Protein AF-A0A2N2DVZ9-F1 (afdb_monomer)

pLDDT: mean 73.79, std 20.79, range [37.19, 96.88]

Structure (mmCIF, N/CA/C/O backbone):
data_AF-A0A2N2DVZ9-F1
#
_entry.id   AF-A0A2N2DVZ9-F1
#
loop_
_atom_site.group_PDB
_atom_site.id
_atom_site.type_symbol
_atom_site.label_atom_id
_atom_site.label_alt_id
_atom_site.label_comp_id
_atom_site.label_asym_id
_atom_site.label_entity_id
_atom_site.label_seq_id
_atom_site.pdbx_PDB_ins_code
_atom_site.Cartn_x
_atom_site.Cartn_y
_atom_site.Cartn_z
_atom_site.occupancy
_atom_site.B_iso_or_equiv
_atom_site.auth_seq_id
_atom_site.auth_comp_id
_atom_site.auth_asym_id
_atom_site.auth_atom_id
_atom_site.pdbx_PDB_model_num
ATOM 1 N N . MET A 1 1 ? -24.769 -13.973 26.777 1.00 47.44 1 MET A N 1
ATOM 2 C CA . MET A 1 1 ? -23.414 -14.036 26.182 1.00 47.44 1 MET A CA 1
ATOM 3 C C . MET A 1 1 ? -23.541 -13.518 24.755 1.00 47.44 1 MET A C 1
ATOM 5 O O . MET A 1 1 ? -24.254 -14.145 23.992 1.00 47.44 1 MET A O 1
ATOM 9 N N . PHE A 1 2 ? -23.042 -12.317 24.442 1.00 51.09 2 PHE A N 1
ATOM 10 C CA . PHE A 1 2 ? -23.436 -11.552 23.244 1.00 51.09 2 PHE A CA 1
ATOM 11 C C . PHE A 1 2 ? -22.643 -11.951 21.977 1.00 51.09 2 PHE A C 1
ATOM 13 O O . PHE A 1 2 ? -21.490 -11.544 21.838 1.00 51.09 2 PHE A O 1
ATOM 20 N N . PRO A 1 3 ? -23.237 -12.673 21.005 1.00 57.47 3 PRO A N 1
ATOM 21 C CA . PRO A 1 3 ? -22.595 -12.987 19.721 1.00 57.47 3 PRO A CA 1
ATOM 22 C C . PRO A 1 3 ? -22.435 -11.768 18.790 1.00 57.47 3 PRO A C 1
ATOM 24 O O . PRO A 1 3 ? -21.722 -11.854 17.791 1.00 57.47 3 PRO A O 1
ATOM 27 N N . MET A 1 4 ? -23.040 -10.619 19.122 1.00 59.00 4 MET A N 1
ATOM 28 C CA . MET A 1 4 ? -22.918 -9.370 18.352 1.00 59.00 4 MET A CA 1
ATOM 29 C C . MET A 1 4 ? -21.498 -8.782 18.335 1.00 59.00 4 MET A C 1
ATOM 31 O O . MET A 1 4 ? -21.164 -8.034 17.416 1.00 59.00 4 MET A O 1
ATOM 35 N N . ASN A 1 5 ? -20.641 -9.150 19.291 1.00 78.44 5 ASN A N 1
ATOM 36 C CA . ASN A 1 5 ? -19.306 -8.563 19.393 1.00 78.44 5 ASN A CA 1
ATOM 37 C C . ASN A 1 5 ? -18.372 -8.987 18.256 1.00 78.44 5 ASN A C 1
ATOM 39 O O . ASN A 1 5 ? -17.572 -8.172 17.815 1.00 78.44 5 ASN A O 1
ATOM 43 N N . ARG A 1 6 ? -18.512 -10.199 17.698 1.00 89.31 6 ARG A N 1
ATOM 44 C CA . ARG A 1 6 ? -17.566 -10.691 16.677 1.00 89.31 6 ARG A CA 1
ATOM 45 C C . ARG A 1 6 ? -17.636 -9.921 15.360 1.00 89.31 6 ARG A C 1
ATOM 47 O O . ARG A 1 6 ? -16.606 -9.671 14.741 1.00 89.31 6 ARG A O 1
ATOM 54 N N . LEU A 1 7 ? -18.837 -9.545 14.914 1.00 90.31 7 LEU A N 1
ATOM 55 C CA . LEU A 1 7 ? -18.997 -8.760 13.683 1.00 90.31 7 LEU A CA 1
ATOM 56 C C . LEU A 1 7 ? -18.501 -7.324 13.873 1.00 90.31 7 LEU A C 1
ATOM 58 O O . LEU A 1 7 ? -17.834 -6.788 12.989 1.00 90.31 7 LEU A O 1
ATOM 62 N N . MET A 1 8 ? -18.790 -6.729 15.033 1.00 92.50 8 MET A N 1
ATOM 63 C CA . MET A 1 8 ? -18.314 -5.395 15.394 1.00 92.50 8 MET A CA 1
ATOM 64 C C . MET A 1 8 ? -16.787 -5.356 15.482 1.00 92.50 8 MET A C 1
ATOM 66 O O . MET A 1 8 ? -16.161 -4.515 14.849 1.00 92.50 8 MET A O 1
ATOM 70 N N . GLU A 1 9 ? -16.190 -6.309 16.193 1.00 92.12 9 GLU A N 1
ATOM 71 C CA . GLU A 1 9 ? -14.743 -6.462 16.329 1.00 92.12 9 GLU A CA 1
ATOM 72 C C . GLU A 1 9 ? -14.075 -6.660 14.967 1.00 92.12 9 GLU A C 1
ATOM 74 O O . GLU A 1 9 ? -13.132 -5.947 14.632 1.00 92.12 9 GLU A O 1
ATOM 79 N N . LYS A 1 10 ? -14.613 -7.552 14.124 1.00 94.25 10 LYS A N 1
ATOM 80 C CA . LYS A 1 10 ? -14.101 -7.750 12.763 1.00 94.25 10 LYS A CA 1
ATOM 81 C C . LYS A 1 10 ? -14.154 -6.458 11.945 1.00 94.25 10 LYS A C 1
ATOM 83 O O . LYS A 1 10 ? -13.207 -6.171 11.216 1.00 94.25 10 LYS A O 1
ATOM 88 N N . LYS A 1 11 ? -15.230 -5.672 12.069 1.00 94.94 11 LYS A N 1
ATOM 89 C CA . LYS A 1 11 ? -15.365 -4.378 11.385 1.00 94.94 11 LYS A CA 1
ATOM 90 C C . LYS A 1 11 ? -14.349 -3.356 11.903 1.00 94.94 11 LYS A C 1
ATOM 92 O O . LYS A 1 11 ? -13.687 -2.722 11.087 1.00 94.94 11 LYS A O 1
ATOM 97 N N . ILE A 1 12 ? -14.172 -3.252 13.224 1.00 94.94 12 ILE A N 1
ATOM 98 C CA . ILE A 1 12 ? -13.161 -2.386 13.850 1.00 94.94 12 ILE A CA 1
ATOM 99 C C . ILE A 1 12 ? -11.769 -2.763 13.338 1.00 94.94 12 ILE A C 1
ATOM 101 O O . ILE A 1 12 ? -11.076 -1.923 12.774 1.00 94.94 12 ILE A O 1
ATOM 105 N N . LEU A 1 13 ? -11.379 -4.034 13.454 1.00 95.12 13 LEU A N 1
ATOM 106 C CA . LEU A 1 13 ? -10.052 -4.504 13.050 1.00 95.12 13 LEU A CA 1
ATOM 107 C C . LEU A 1 13 ? -9.800 -4.331 11.548 1.00 95.12 13 LEU A C 1
ATOM 109 O O . LEU A 1 13 ? -8.693 -3.972 11.154 1.00 95.12 13 LEU A O 1
ATOM 113 N N . SER A 1 14 ? -10.812 -4.562 10.706 1.00 96.19 14 SER A N 1
ATOM 114 C CA . SER A 1 14 ? -10.706 -4.345 9.260 1.00 96.19 14 SER A CA 1
ATOM 115 C C . SER A 1 14 ? -10.465 -2.874 8.922 1.00 96.19 14 SER A C 1
ATOM 117 O O . SER A 1 14 ? -9.626 -2.579 8.074 1.00 96.19 14 SER A O 1
ATOM 119 N N . ASN A 1 15 ? -11.168 -1.951 9.581 1.00 96.88 15 ASN A N 1
ATOM 120 C CA . ASN A 1 15 ? -10.989 -0.518 9.356 1.00 96.88 15 ASN A CA 1
ATOM 121 C C . ASN A 1 15 ? -9.657 -0.015 9.925 1.00 96.88 15 ASN A C 1
ATOM 123 O O . ASN A 1 15 ? -8.977 0.743 9.244 1.00 96.88 15 ASN A O 1
ATOM 127 N N . ILE A 1 16 ? -9.225 -0.492 11.098 1.00 96.00 16 ILE A N 1
ATOM 128 C CA . ILE A 1 16 ? -7.896 -0.171 11.645 1.00 96.00 16 ILE A CA 1
ATOM 129 C C . ILE A 1 16 ? -6.786 -0.640 10.696 1.00 96.00 16 ILE A C 1
ATOM 131 O O . ILE A 1 16 ? -5.859 0.115 10.427 1.00 96.00 16 ILE A O 1
ATOM 135 N N . ASN A 1 17 ? -6.891 -1.846 10.126 1.00 94.38 17 ASN A N 1
ATOM 136 C CA . ASN A 1 17 ? -5.926 -2.309 9.124 1.00 94.38 17 ASN A CA 1
ATOM 137 C C . ASN A 1 17 ? -5.887 -1.390 7.891 1.00 94.38 17 ASN A C 1
ATOM 139 O O . ASN A 1 17 ? -4.812 -1.146 7.350 1.00 94.38 17 ASN A O 1
ATOM 143 N N . ARG A 1 18 ? -7.042 -0.872 7.448 1.00 95.81 18 ARG A N 1
ATOM 144 C CA . ARG A 1 18 ? -7.088 0.110 6.355 1.00 95.81 18 ARG A CA 1
ATOM 145 C C . ARG A 1 18 ? -6.402 1.415 6.749 1.00 95.81 18 ARG A C 1
ATOM 147 O O . ARG A 1 18 ? -5.551 1.857 5.996 1.00 95.81 18 ARG A O 1
ATOM 154 N N . VAL A 1 19 ? -6.680 1.953 7.940 1.00 95.25 19 VAL A N 1
ATOM 155 C CA . VAL A 1 19 ? -6.008 3.156 8.470 1.00 95.25 19 VAL A CA 1
ATOM 156 C C . VAL A 1 19 ? -4.489 2.976 8.492 1.00 95.25 19 VAL A C 1
ATOM 158 O O . VAL A 1 19 ? -3.763 3.865 8.063 1.00 95.25 19 VAL A O 1
ATOM 161 N N . VAL A 1 20 ? -4.001 1.817 8.939 1.00 93.00 20 VAL A N 1
ATOM 162 C CA . VAL A 1 20 ? -2.564 1.500 8.943 1.00 93.00 20 VAL A CA 1
ATOM 163 C C . VAL A 1 20 ? -1.980 1.513 7.531 1.00 93.00 20 VAL A C 1
ATOM 165 O O . VAL A 1 20 ? -0.932 2.113 7.320 1.00 93.00 20 VAL A O 1
ATOM 168 N N . ASN A 1 21 ? -2.652 0.901 6.555 1.00 92.12 21 ASN A N 1
ATOM 169 C CA . ASN A 1 21 ? -2.181 0.916 5.169 1.00 92.12 21 ASN A CA 1
ATOM 170 C C . ASN A 1 21 ? -2.173 2.337 4.586 1.00 92.12 21 ASN A C 1
ATOM 172 O O . ASN A 1 21 ? -1.186 2.723 3.972 1.00 92.12 21 ASN A O 1
ATOM 176 N N . THR A 1 22 ? -3.216 3.128 4.846 1.00 93.69 22 THR A N 1
ATOM 177 C CA . THR A 1 22 ? -3.298 4.535 4.431 1.00 93.69 22 THR A CA 1
ATOM 178 C C . THR A 1 22 ? -2.167 5.364 5.047 1.00 93.69 22 THR A C 1
ATOM 180 O O . THR A 1 22 ? -1.534 6.150 4.352 1.00 93.69 22 THR A O 1
ATOM 183 N N . LEU A 1 23 ? -1.843 5.158 6.328 1.00 91.31 23 LEU A N 1
ATOM 184 C CA . LEU A 1 23 ? -0.701 5.806 6.991 1.00 91.31 23 LEU A CA 1
ATOM 185 C C . LEU A 1 23 ? 0.640 5.426 6.349 1.00 91.31 23 LEU A C 1
ATOM 187 O O . LEU A 1 23 ? 1.506 6.280 6.166 1.00 91.31 23 LEU A O 1
ATOM 191 N N . ILE A 1 24 ? 0.813 4.153 5.989 1.00 88.25 24 ILE A N 1
ATOM 192 C CA . ILE A 1 24 ? 2.008 3.692 5.277 1.00 88.25 24 ILE A CA 1
ATOM 193 C C . ILE A 1 24 ? 2.091 4.375 3.906 1.00 88.25 24 ILE A C 1
ATOM 195 O O . ILE A 1 24 ? 3.154 4.866 3.542 1.00 88.25 24 ILE A O 1
ATOM 199 N N . GLU A 1 25 ? 0.989 4.476 3.163 1.00 89.88 25 GLU A N 1
ATOM 200 C CA . GLU A 1 25 ? 0.948 5.168 1.867 1.00 89.88 25 GLU A CA 1
ATOM 201 C C . GLU A 1 25 ? 1.297 6.656 1.991 1.00 89.88 25 GLU A C 1
ATOM 203 O O . GLU A 1 25 ? 2.119 7.154 1.224 1.00 89.88 25 GLU A O 1
ATOM 208 N N . VAL A 1 26 ? 0.767 7.344 3.007 1.00 91.31 26 VAL A N 1
ATOM 209 C CA . VAL A 1 26 ? 1.091 8.751 3.307 1.00 91.31 26 VAL A CA 1
ATOM 210 C C . VAL A 1 26 ? 2.594 8.953 3.496 1.00 91.31 26 VAL A C 1
ATOM 212 O O . VAL A 1 26 ? 3.131 9.976 3.068 1.00 91.31 26 VAL A O 1
ATOM 215 N N . SER A 1 27 ? 3.291 7.983 4.096 1.00 87.31 27 SER A N 1
ATOM 216 C CA . SER A 1 27 ? 4.737 8.078 4.325 1.00 87.31 27 SER A CA 1
ATOM 217 C C . SER A 1 27 ? 5.570 8.070 3.033 1.00 87.31 27 SER A C 1
ATOM 219 O O . SER A 1 27 ? 6.687 8.582 3.032 1.00 87.31 27 SER A O 1
ATOM 221 N N . TYR A 1 28 ? 5.027 7.548 1.926 1.00 85.88 28 TYR A N 1
ATOM 222 C CA . TYR A 1 28 ? 5.713 7.458 0.630 1.00 85.88 28 TYR A CA 1
ATOM 223 C C . TYR A 1 28 ? 5.319 8.552 -0.370 1.00 85.88 28 TYR A C 1
ATOM 225 O O . TYR A 1 28 ? 5.896 8.616 -1.455 1.00 85.88 28 TYR A O 1
ATOM 233 N N . ILE A 1 29 ? 4.326 9.381 -0.045 1.00 87.31 29 ILE A N 1
ATOM 234 C CA . ILE A 1 29 ? 3.740 10.356 -0.971 1.00 87.31 29 ILE A CA 1
ATOM 235 C C . ILE A 1 29 ? 4.199 11.775 -0.618 1.00 87.31 29 ILE A C 1
ATOM 237 O O . ILE A 1 29 ? 4.309 12.140 0.552 1.00 87.31 29 ILE A O 1
ATOM 241 N N . ASP A 1 30 ? 4.435 12.596 -1.642 1.00 84.00 30 ASP A N 1
ATOM 242 C CA . ASP A 1 30 ? 4.793 14.007 -1.487 1.00 84.00 30 ASP A CA 1
ATOM 243 C C . ASP A 1 30 ? 3.651 14.830 -0.864 1.00 84.00 30 ASP A C 1
ATOM 245 O O . ASP A 1 30 ? 2.469 14.498 -0.982 1.00 84.00 30 ASP A O 1
ATOM 249 N N . ALA A 1 31 ? 3.990 15.954 -0.226 1.00 82.62 31 ALA A N 1
ATOM 250 C CA . ALA A 1 31 ? 3.058 16.773 0.560 1.00 82.62 31 ALA A CA 1
ATOM 251 C C . ALA A 1 31 ? 1.754 17.163 -0.170 1.00 82.62 31 ALA A C 1
ATOM 253 O O . ALA A 1 31 ? 0.708 17.278 0.463 1.00 82.62 31 ALA A O 1
ATOM 254 N N . THR A 1 32 ? 1.791 17.323 -1.494 1.00 81.56 32 THR A N 1
ATOM 255 C CA . THR A 1 32 ? 0.637 17.708 -2.322 1.00 81.56 32 THR A CA 1
ATOM 256 C C . THR A 1 32 ? -0.430 16.616 -2.441 1.00 81.56 32 THR A C 1
ATOM 258 O O . THR A 1 32 ? -1.592 16.935 -2.681 1.00 81.56 32 THR A O 1
ATOM 261 N N . GLY A 1 33 ? -0.066 15.342 -2.254 1.00 85.31 33 GLY A N 1
ATOM 262 C CA . GLY A 1 33 ? -0.985 14.202 -2.347 1.00 85.31 33 GLY A CA 1
ATOM 263 C C . GLY A 1 33 ? -1.506 13.689 -1.003 1.00 85.31 33 GLY A C 1
ATOM 264 O O . GLY A 1 33 ? -2.500 12.967 -0.979 1.00 85.31 33 GLY A O 1
ATOM 265 N N . LYS A 1 34 ? -0.872 14.062 0.117 1.00 91.69 34 LYS A N 1
ATOM 266 C CA . LYS A 1 34 ? -1.169 13.498 1.449 1.00 91.69 34 LYS A CA 1
ATOM 267 C C . LYS A 1 34 ? -2.588 13.784 1.942 1.00 91.69 34 LYS A C 1
ATOM 269 O O . LYS A 1 34 ? -3.173 12.963 2.643 1.00 91.69 34 LYS A O 1
ATOM 274 N N . GLU A 1 35 ? -3.160 14.918 1.548 1.00 92.38 35 GLU A N 1
ATOM 275 C CA . GLU A 1 35 ? -4.452 15.383 2.061 1.00 92.38 35 GLU A CA 1
ATOM 276 C C . GLU A 1 35 ? -5.612 14.428 1.734 1.00 92.38 35 GLU A C 1
ATOM 278 O O . GLU A 1 35 ? -6.482 14.199 2.574 1.00 92.38 35 GLU A O 1
ATOM 283 N N . ALA A 1 36 ? -5.606 13.806 0.550 1.00 91.81 36 ALA A N 1
ATOM 284 C CA . ALA A 1 36 ? -6.622 12.819 0.180 1.00 91.81 36 ALA A CA 1
ATOM 285 C C . ALA A 1 36 ? -6.589 11.592 1.110 1.00 91.81 36 ALA A C 1
ATOM 287 O O . ALA A 1 36 ? -7.633 11.140 1.582 1.00 91.81 36 ALA A O 1
ATOM 288 N N . TYR A 1 37 ? -5.389 11.110 1.438 1.00 94.62 37 TYR A N 1
ATOM 289 C CA . TYR A 1 37 ? -5.191 9.970 2.331 1.00 94.62 37 TYR A CA 1
ATOM 290 C C . TYR A 1 37 ? -5.517 10.315 3.787 1.00 94.62 37 TYR A C 1
ATOM 292 O O . TYR A 1 37 ? -6.119 9.501 4.486 1.00 94.62 37 TYR A O 1
ATOM 300 N N . TYR A 1 38 ? -5.207 11.534 4.247 1.00 94.75 38 TYR A N 1
ATOM 301 C CA . TYR A 1 38 ? -5.653 11.993 5.565 1.00 94.75 38 TYR A CA 1
ATOM 302 C C . TYR A 1 38 ? -7.171 11.992 5.678 1.00 94.75 38 TYR A C 1
ATOM 304 O O . TYR A 1 38 ? -7.706 11.506 6.672 1.00 94.75 38 TYR A O 1
ATOM 312 N N . ASN A 1 39 ? -7.870 12.479 4.655 1.00 93.94 39 ASN A N 1
ATOM 313 C CA . ASN A 1 39 ? -9.327 12.494 4.652 1.00 93.94 39 ASN A CA 1
ATOM 314 C C . ASN A 1 39 ? -9.919 11.077 4.627 1.00 93.94 39 ASN A C 1
ATOM 316 O O . ASN A 1 39 ? -10.880 10.816 5.353 1.00 93.94 39 ASN A O 1
ATOM 320 N N . GLU A 1 40 ? -9.319 10.138 3.885 1.00 95.81 40 GLU A N 1
ATOM 321 C CA . GLU A 1 40 ? -9.721 8.726 3.947 1.00 95.81 40 GLU A CA 1
ATOM 322 C C . GLU A 1 40 ? -9.502 8.135 5.349 1.00 95.81 40 GLU A C 1
ATOM 324 O O . GLU A 1 40 ? -10.418 7.529 5.911 1.00 95.81 40 GLU A O 1
ATOM 329 N N . ALA A 1 41 ? -8.327 8.340 5.952 1.00 96.12 41 ALA A N 1
ATOM 330 C CA . ALA A 1 41 ? -8.021 7.834 7.289 1.00 96.12 41 ALA A CA 1
ATOM 331 C C . ALA A 1 41 ? -8.971 8.411 8.354 1.00 96.12 41 ALA A C 1
ATOM 333 O O . ALA A 1 41 ? -9.494 7.667 9.185 1.00 96.12 41 ALA A O 1
ATOM 334 N N . VAL A 1 42 ? -9.254 9.716 8.294 1.00 96.25 42 VAL A N 1
ATOM 335 C CA . VAL A 1 42 ? -10.225 10.391 9.170 1.00 96.25 42 VAL A CA 1
ATOM 336 C C . VAL A 1 42 ? -11.613 9.776 9.006 1.00 96.25 42 VAL A C 1
ATOM 338 O O . VAL A 1 42 ? -12.265 9.472 10.007 1.00 96.25 42 VAL A O 1
ATOM 341 N N . GLN A 1 43 ? -12.062 9.532 7.771 1.00 96.56 43 GLN A N 1
ATOM 342 C CA . GLN A 1 43 ? -13.367 8.921 7.523 1.00 96.56 43 GLN A CA 1
ATOM 343 C C . GLN A 1 43 ? -13.444 7.491 8.077 1.00 96.56 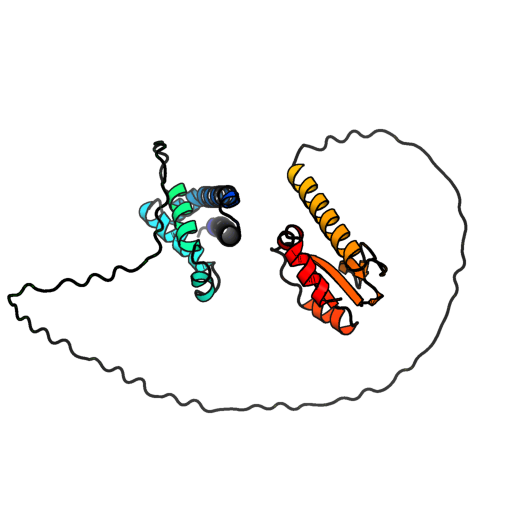43 GLN A C 1
ATOM 345 O O . GLN A 1 43 ? -14.419 7.142 8.741 1.00 96.56 43 GLN A O 1
ATOM 350 N N . LEU A 1 44 ? -12.398 6.681 7.890 1.00 96.81 44 LEU A N 1
ATOM 351 C CA . LEU A 1 44 ? -12.333 5.323 8.437 1.00 96.81 44 LEU A CA 1
ATOM 352 C C . LEU A 1 44 ? -12.408 5.305 9.969 1.00 96.81 44 LEU A C 1
ATOM 354 O O . LEU A 1 44 ? -13.060 4.422 10.536 1.00 96.81 44 LEU A O 1
ATOM 358 N N . ILE A 1 45 ? -11.767 6.269 10.640 1.00 96.06 45 ILE A N 1
ATOM 359 C CA . ILE A 1 45 ? -11.839 6.399 12.099 1.00 96.06 45 ILE A CA 1
ATOM 360 C C . ILE A 1 45 ? -13.232 6.878 12.532 1.00 96.06 45 ILE A C 1
ATOM 362 O O . ILE A 1 45 ? -13.796 6.322 13.475 1.00 96.06 45 ILE A O 1
ATOM 366 N N . ARG A 1 46 ? -13.842 7.837 11.823 1.00 95.69 46 ARG A N 1
ATOM 367 C CA . ARG A 1 46 ? -15.232 8.270 12.074 1.00 95.69 46 ARG A CA 1
ATOM 368 C C . ARG A 1 46 ? -16.227 7.115 11.939 1.00 95.69 46 ARG A C 1
ATOM 370 O O . ARG A 1 46 ? -17.135 6.995 12.758 1.00 95.69 46 ARG A O 1
ATOM 377 N N . ASP A 1 47 ? -16.012 6.209 10.988 1.00 95.50 47 ASP A N 1
ATOM 378 C CA . ASP A 1 47 ? -16.865 5.033 10.791 1.00 95.50 47 ASP A CA 1
ATOM 379 C C . ASP A 1 47 ? -16.778 4.020 11.949 1.00 95.50 47 ASP A C 1
ATOM 381 O O . ASP A 1 47 ? -17.761 3.332 12.250 1.00 95.50 47 ASP A O 1
ATOM 385 N N . ILE A 1 48 ? -15.613 3.893 12.602 1.00 95.69 48 ILE A N 1
ATOM 386 C CA . ILE A 1 48 ? -15.436 3.013 13.774 1.00 95.69 48 ILE A CA 1
ATOM 387 C C . ILE A 1 48 ? -15.704 3.713 15.103 1.00 95.69 48 ILE A C 1
ATOM 389 O O . ILE A 1 48 ? -15.970 3.023 16.085 1.00 95.69 48 ILE A O 1
ATOM 393 N N . HIS A 1 49 ? -15.686 5.044 15.146 1.00 94.88 49 HIS A N 1
ATOM 394 C CA . HIS A 1 49 ? -15.938 5.850 16.338 1.00 94.88 49 HIS A CA 1
ATOM 395 C C . HIS A 1 49 ? -17.166 5.385 17.145 1.00 94.88 49 HIS A C 1
ATOM 397 O O . HIS A 1 49 ? -17.004 5.069 18.324 1.00 94.88 49 HIS A O 1
ATOM 403 N N . PRO A 1 50 ? -18.381 5.237 16.569 1.00 95.06 50 PRO A N 1
ATOM 404 C CA . PRO A 1 50 ? -19.543 4.785 17.340 1.00 95.06 50 PRO A CA 1
ATOM 405 C C . PRO A 1 50 ? -19.401 3.347 17.866 1.00 95.06 50 PRO A C 1
ATOM 407 O O . PRO A 1 50 ? -19.983 3.003 18.894 1.00 95.06 50 PRO A O 1
ATOM 410 N N . LEU A 1 51 ? -18.621 2.500 17.188 1.00 94.88 51 LEU A N 1
ATOM 411 C CA . LEU A 1 51 ? -18.364 1.122 17.616 1.00 94.88 51 LEU A CA 1
ATOM 412 C C . LEU A 1 51 ? -17.393 1.091 18.800 1.00 94.88 51 LEU A C 1
ATOM 414 O O . LEU A 1 51 ? -17.614 0.352 19.756 1.00 94.88 51 LEU A O 1
ATOM 418 N N . LEU A 1 52 ? -16.349 1.922 18.750 1.00 94.19 52 LEU A N 1
ATOM 419 C CA . LEU A 1 52 ? -15.389 2.086 19.839 1.00 94.19 52 LEU A CA 1
ATOM 420 C C . LEU A 1 52 ? -16.044 2.734 21.062 1.00 94.19 52 LEU A C 1
ATOM 422 O O . LEU A 1 52 ? -15.863 2.235 22.166 1.00 94.19 52 LEU A O 1
ATOM 426 N N . MET A 1 53 ? -16.883 3.756 20.870 1.00 94.62 53 MET A N 1
ATOM 427 C CA . MET A 1 53 ? -17.648 4.388 21.953 1.00 94.62 53 MET A CA 1
ATOM 428 C C . MET A 1 53 ? -18.567 3.400 22.670 1.00 94.62 53 MET A C 1
ATOM 430 O O . MET A 1 53 ? -18.685 3.437 23.893 1.00 94.62 53 MET A O 1
ATOM 434 N N . ARG A 1 54 ? -19.179 2.474 21.923 1.00 93.19 54 ARG A N 1
ATOM 435 C CA . ARG A 1 54 ? -19.968 1.383 22.502 1.00 93.19 54 ARG A CA 1
ATOM 436 C C . ARG A 1 54 ? -19.105 0.365 23.253 1.00 93.19 54 ARG A C 1
ATOM 438 O O . ARG A 1 54 ? -19.596 -0.237 24.196 1.00 93.19 54 ARG A O 1
ATOM 445 N N . LEU A 1 55 ? -17.856 0.155 22.834 1.00 90.88 55 LEU A N 1
ATOM 446 C CA . LEU A 1 55 ? -16.919 -0.760 23.494 1.00 90.88 55 LEU A CA 1
ATOM 447 C C . LEU A 1 55 ? -16.424 -0.206 24.840 1.00 90.88 55 LEU A C 1
ATOM 449 O O . LEU A 1 55 ? -16.213 -0.974 25.772 1.00 90.88 55 LEU A O 1
ATOM 453 N N . ILE A 1 56 ? -16.235 1.112 24.931 1.00 93.94 56 ILE A N 1
ATOM 454 C CA . ILE A 1 56 ? -15.730 1.803 26.130 1.00 93.94 56 ILE A CA 1
ATOM 455 C C . ILE A 1 56 ? -16.847 2.384 27.010 1.00 93.94 56 ILE A C 1
ATOM 457 O O . ILE A 1 56 ? -16.572 3.221 27.868 1.00 93.94 56 ILE A O 1
ATOM 461 N N . ASP A 1 57 ? -18.099 1.966 26.791 1.00 92.88 57 ASP A N 1
ATOM 462 C CA . ASP A 1 57 ? -19.293 2.422 27.518 1.00 92.88 57 ASP A CA 1
ATOM 463 C C . ASP A 1 57 ? -19.406 3.958 27.616 1.00 92.88 57 ASP A C 1
ATOM 465 O O . ASP A 1 57 ? -19.776 4.516 28.648 1.00 92.88 57 ASP A O 1
ATOM 469 N N . GLY A 1 58 ? -19.063 4.662 26.533 1.00 91.31 58 GLY A N 1
ATOM 470 C CA . GLY A 1 58 ? -19.185 6.119 26.441 1.00 91.31 58 GLY A CA 1
ATOM 471 C C . GLY A 1 58 ? -18.041 6.932 27.060 1.00 91.31 58 GLY A C 1
ATOM 472 O O . GLY A 1 58 ? -18.126 8.157 27.078 1.00 91.31 58 GLY A O 1
ATOM 473 N N . LYS A 1 59 ? -16.965 6.297 27.540 1.00 94.44 59 LYS A N 1
ATOM 474 C CA . LYS A 1 59 ? -15.783 6.983 28.093 1.00 94.44 59 LYS A CA 1
ATOM 475 C C . LYS A 1 59 ? -14.927 7.633 26.997 1.00 94.44 59 LYS A C 1
ATOM 477 O O . LYS A 1 59 ? -13.893 7.090 26.617 1.00 94.44 59 LYS A O 1
ATOM 482 N N . GLU A 1 60 ? -15.354 8.794 26.502 1.00 92.94 60 GLU A N 1
ATOM 483 C CA . GLU A 1 60 ? -14.705 9.534 25.402 1.00 92.94 60 GLU A CA 1
ATOM 484 C C . GLU A 1 60 ? -13.209 9.808 25.658 1.00 92.94 60 GLU A C 1
ATOM 486 O O . GLU A 1 60 ? -12.399 9.703 24.742 1.00 92.94 60 GLU A O 1
ATOM 491 N N . GLU A 1 61 ? -12.817 10.034 26.914 1.00 93.88 61 GLU A N 1
ATOM 492 C CA . GLU A 1 61 ? -11.422 10.264 27.334 1.00 93.88 61 GLU A CA 1
ATOM 493 C C . GLU A 1 61 ? -10.470 9.107 26.977 1.00 93.88 61 GLU A C 1
ATOM 495 O O . GLU A 1 61 ? -9.279 9.315 26.755 1.00 93.88 61 GLU A O 1
ATOM 500 N N . LEU A 1 62 ? -10.981 7.874 26.903 1.00 95.69 62 LEU A N 1
ATOM 501 C CA . LEU A 1 62 ? -10.182 6.684 26.588 1.00 95.69 62 LEU A CA 1
ATOM 502 C C . LEU A 1 62 ? -10.118 6.391 25.089 1.00 95.69 62 LEU A C 1
ATOM 504 O O . LEU A 1 62 ? -9.359 5.516 24.664 1.00 95.69 62 LEU A O 1
ATOM 508 N N . LEU A 1 63 ? -10.922 7.084 24.284 1.00 94.44 63 LEU A N 1
ATOM 509 C CA . LEU A 1 63 ? -11.059 6.792 22.866 1.00 94.44 63 LEU A CA 1
ATOM 510 C C . LEU A 1 63 ? -9.744 7.018 22.118 1.00 94.44 63 LEU A C 1
ATOM 512 O O . LEU A 1 63 ? -9.343 6.175 21.316 1.00 94.44 63 LEU A O 1
ATOM 516 N N . GLU A 1 64 ? -9.060 8.125 22.409 1.00 95.44 64 GLU A N 1
ATOM 517 C CA . GLU A 1 64 ? -7.774 8.440 21.793 1.00 95.44 64 GLU A CA 1
ATOM 518 C C . GLU A 1 64 ? -6.746 7.338 22.070 1.00 95.44 64 GLU A C 1
ATOM 520 O O . GLU A 1 64 ? -6.149 6.779 21.144 1.00 95.44 64 GLU A O 1
ATOM 525 N N . ALA A 1 65 ? -6.574 6.996 23.349 1.00 95.19 65 ALA A N 1
ATOM 526 C CA . ALA A 1 65 ? -5.630 5.977 23.786 1.00 95.19 65 ALA A CA 1
ATOM 527 C C . ALA A 1 65 ? -5.934 4.620 23.136 1.00 95.19 65 ALA A C 1
ATOM 529 O O . ALA A 1 65 ? -5.022 3.932 22.673 1.00 95.19 65 ALA A O 1
ATOM 530 N N . LEU A 1 66 ? -7.218 4.266 23.023 1.00 95.31 66 LEU A N 1
ATOM 531 C CA . LEU A 1 66 ? -7.652 3.028 22.387 1.00 95.31 66 LEU A CA 1
ATOM 532 C C . LEU A 1 66 ? -7.322 2.996 20.889 1.00 95.31 66 LEU A C 1
ATOM 534 O O . LEU A 1 66 ? -6.813 1.986 20.403 1.00 95.31 66 LEU A O 1
ATOM 538 N N . ILE A 1 67 ? -7.572 4.082 20.151 1.00 94.81 67 ILE A N 1
ATOM 539 C CA . ILE A 1 67 ? -7.239 4.169 18.719 1.00 94.81 67 ILE A CA 1
ATOM 540 C C . ILE A 1 67 ? -5.729 4.014 18.520 1.00 94.81 67 ILE A C 1
ATOM 542 O O . ILE A 1 67 ? -5.300 3.194 17.703 1.00 94.81 67 ILE A O 1
ATOM 546 N N . ARG A 1 68 ? -4.924 4.746 19.303 1.00 94.12 68 ARG A N 1
ATOM 547 C CA . ARG A 1 68 ? -3.456 4.650 19.266 1.00 94.12 68 ARG A CA 1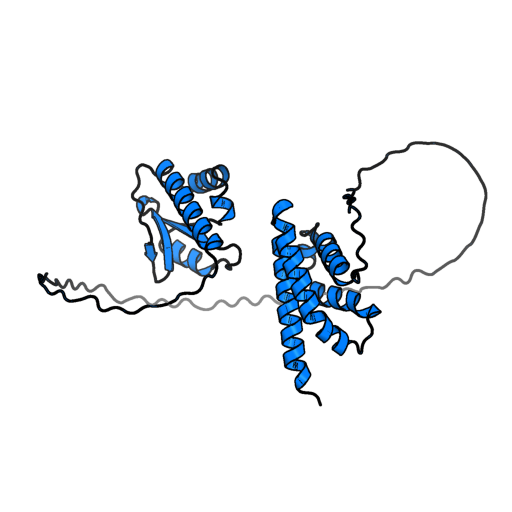
ATOM 548 C C . ARG A 1 68 ? -2.993 3.223 19.523 1.00 94.12 68 ARG A C 1
ATOM 550 O O . ARG A 1 68 ? -2.189 2.691 18.763 1.00 94.12 68 ARG A O 1
ATOM 557 N N . GLN A 1 69 ? -3.539 2.581 20.551 1.00 94.31 69 GLN A N 1
ATOM 558 C CA . GLN A 1 69 ? -3.193 1.210 20.899 1.00 94.31 69 GLN A CA 1
ATOM 559 C C . GLN A 1 69 ? -3.534 0.227 19.771 1.00 94.31 69 GLN A C 1
ATOM 561 O O . GLN A 1 69 ? -2.702 -0.610 19.423 1.00 94.31 69 GLN A O 1
ATOM 566 N N . LEU A 1 70 ? -4.723 0.334 19.169 1.00 94.12 70 LEU A N 1
ATOM 567 C CA . LEU A 1 70 ? -5.144 -0.546 18.075 1.00 94.12 70 LEU A CA 1
ATOM 568 C C . LEU A 1 70 ? -4.247 -0.405 16.840 1.00 94.12 70 LEU A C 1
ATOM 570 O O . LEU A 1 70 ? -3.897 -1.410 16.224 1.00 94.12 70 LEU A O 1
ATOM 574 N N . ILE A 1 71 ? -3.852 0.820 16.493 1.00 92.62 71 ILE A N 1
ATOM 575 C CA . ILE A 1 71 ? -2.952 1.086 15.365 1.00 92.62 71 ILE A CA 1
ATOM 576 C C . ILE A 1 71 ? -1.552 0.534 15.661 1.00 92.62 71 ILE A C 1
ATOM 578 O O . ILE A 1 71 ? -1.006 -0.211 14.847 1.00 92.62 71 ILE A O 1
ATOM 582 N N . SER A 1 72 ? -1.005 0.798 16.851 1.00 89.50 72 SER A N 1
ATOM 583 C CA . SER A 1 72 ? 0.313 0.299 17.267 1.00 89.50 72 SER A CA 1
ATOM 584 C C . SER A 1 72 ? 0.398 -1.227 17.287 1.00 89.50 72 SER A C 1
ATOM 586 O O . SER A 1 72 ? 1.427 -1.785 16.919 1.00 89.50 72 SER A O 1
ATOM 588 N N . GLN A 1 73 ? -0.688 -1.917 17.650 1.00 90.19 73 GLN A N 1
ATOM 589 C CA . GLN A 1 73 ? -0.760 -3.384 17.606 1.00 90.19 73 GLN A CA 1
ATOM 590 C C . GLN A 1 73 ? -0.764 -3.961 16.184 1.00 90.19 73 GLN A C 1
ATOM 592 O O . GLN A 1 73 ? -0.482 -5.145 16.001 1.00 90.19 73 GLN A O 1
ATOM 597 N N . LYS A 1 74 ? -1.134 -3.164 15.177 1.00 89.50 74 LYS A N 1
ATOM 598 C CA . LYS A 1 74 ? -1.213 -3.597 13.775 1.00 89.50 74 LYS A CA 1
ATOM 599 C C . LYS A 1 74 ? 0.023 -3.259 12.956 1.00 89.50 74 LYS A C 1
ATOM 601 O O . LYS A 1 74 ? 0.180 -3.811 11.867 1.00 89.50 74 LYS A O 1
ATOM 606 N N . LEU A 1 75 ? 0.898 -2.397 13.461 1.00 82.56 75 LEU A N 1
ATOM 607 C CA . LEU A 1 75 ? 2.146 -2.073 12.788 1.00 82.56 75 LEU A CA 1
ATOM 608 C C . LEU A 1 75 ? 3.162 -3.221 12.948 1.00 82.56 75 LEU A C 1
ATOM 610 O O . LEU A 1 75 ? 3.329 -3.746 14.051 1.00 82.56 75 LEU A O 1
ATOM 614 N N . PRO A 1 76 ? 3.861 -3.620 11.871 1.00 69.94 76 PRO A N 1
ATOM 615 C CA . PRO A 1 76 ? 4.970 -4.562 11.969 1.00 69.94 76 PRO A CA 1
ATOM 616 C C . PRO A 1 76 ? 6.129 -3.947 12.780 1.00 69.94 76 PRO A C 1
ATOM 618 O O . PRO A 1 76 ? 6.194 -2.730 12.921 1.00 69.94 76 PRO A O 1
ATOM 621 N N . HIS A 1 77 ? 6.988 -4.817 13.332 1.00 64.25 77 HIS A N 1
ATOM 622 C CA . HIS A 1 77 ? 8.086 -4.594 14.298 1.00 64.25 77 HIS A CA 1
ATOM 623 C C . HIS A 1 77 ? 8.543 -3.127 14.523 1.00 64.25 77 HIS A C 1
ATOM 625 O O . HIS A 1 77 ? 8.777 -2.418 13.548 1.00 64.25 77 HIS A O 1
ATOM 631 N N . PRO A 1 78 ? 8.808 -2.675 15.768 1.00 59.72 78 PRO A N 1
ATOM 632 C CA . PRO A 1 78 ? 9.170 -1.282 16.102 1.00 59.72 78 PRO A CA 1
ATOM 633 C C . PRO A 1 78 ? 10.322 -0.671 15.279 1.00 59.72 78 PRO A C 1
ATOM 635 O O . PRO A 1 78 ? 10.377 0.539 15.095 1.00 59.72 78 PRO A O 1
ATOM 638 N N . SER A 1 79 ? 11.196 -1.497 14.702 1.00 57.62 79 SER A N 1
ATOM 639 C CA . SER A 1 79 ? 12.250 -1.093 13.754 1.00 57.62 79 SER A CA 1
ATOM 640 C C . SER A 1 79 ? 11.715 -0.440 12.466 1.00 57.62 79 SER A C 1
ATOM 642 O O . SER A 1 79 ? 12.372 0.396 11.851 1.00 57.62 79 SER A O 1
ATOM 644 N N . ILE A 1 80 ? 10.511 -0.823 12.041 1.00 63.69 80 ILE A N 1
ATOM 645 C CA . ILE A 1 80 ? 9.803 -0.228 10.908 1.00 63.69 80 ILE A CA 1
ATOM 646 C C . ILE A 1 80 ? 9.133 1.084 11.347 1.00 63.69 80 ILE A C 1
ATOM 648 O O . ILE A 1 80 ? 9.116 2.044 10.586 1.00 63.69 80 ILE A O 1
ATOM 652 N N . GLN A 1 81 ? 8.667 1.172 12.598 1.00 61.28 81 GLN A N 1
ATOM 653 C CA . GLN A 1 81 ? 8.078 2.397 13.152 1.00 61.28 81 GLN A CA 1
ATOM 654 C C . GLN A 1 81 ? 9.096 3.540 13.249 1.00 61.28 81 GLN A C 1
ATOM 656 O O . GLN A 1 81 ? 8.756 4.671 12.919 1.00 61.28 81 GLN A O 1
ATOM 661 N N . SER A 1 82 ? 10.346 3.253 13.633 1.00 62.88 82 SER A N 1
ATOM 662 C CA . SER A 1 82 ? 11.422 4.257 13.651 1.00 62.88 82 SER A CA 1
ATOM 663 C C . SER A 1 82 ? 11.870 4.682 12.251 1.00 62.88 82 SER A C 1
ATOM 665 O O . SER A 1 82 ? 12.314 5.811 12.064 1.00 62.88 82 SER A O 1
ATOM 667 N N . SER A 1 83 ? 11.713 3.806 11.254 1.00 60.69 83 SER A N 1
ATOM 668 C CA . SER A 1 83 ? 11.964 4.140 9.846 1.00 60.69 83 SER A CA 1
ATOM 669 C C . SER A 1 83 ? 10.874 5.056 9.269 1.00 60.69 83 SER A C 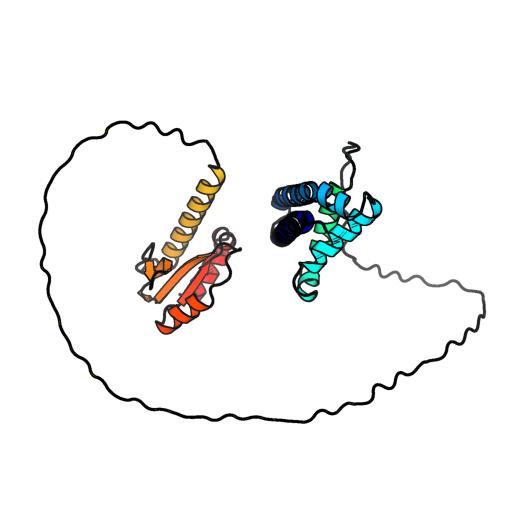1
ATOM 671 O O . SER A 1 83 ? 11.126 5.803 8.327 1.00 60.69 83 SER A O 1
ATOM 673 N N . PHE A 1 84 ? 9.675 5.049 9.857 1.00 67.62 84 PHE A N 1
ATOM 674 C CA . PHE A 1 84 ? 8.575 5.942 9.512 1.00 67.62 84 PHE A CA 1
ATOM 675 C C . PHE A 1 84 ? 8.589 7.216 10.371 1.00 67.62 84 PHE A C 1
ATOM 677 O O . PHE A 1 84 ? 7.626 7.508 11.078 1.00 67.62 84 PHE A O 1
ATOM 684 N N . GLY A 1 85 ? 9.674 7.993 10.316 1.00 62.28 85 GLY A N 1
ATOM 685 C CA . GLY A 1 85 ? 9.862 9.186 11.158 1.00 62.28 85 GLY A CA 1
ATOM 686 C C . GLY A 1 85 ? 8.719 10.217 11.105 1.00 62.28 85 GLY A C 1
ATOM 687 O O . GLY A 1 85 ? 8.502 10.926 12.083 1.00 62.28 85 GLY A O 1
ATOM 688 N N . SER A 1 86 ? 7.933 10.267 10.020 1.00 83.00 86 SER A N 1
ATOM 689 C CA . SER A 1 86 ? 6.737 11.121 9.933 1.00 83.00 86 SER A CA 1
ATOM 690 C C . SER A 1 86 ? 5.453 10.473 10.451 1.00 83.00 86 SER A C 1
ATOM 692 O O . SER A 1 86 ? 4.512 11.189 10.762 1.00 83.00 86 SER A O 1
ATOM 694 N N . LEU A 1 87 ? 5.382 9.147 10.594 1.00 85.75 87 LEU A N 1
ATOM 695 C CA . LEU A 1 87 ? 4.118 8.436 10.814 1.00 85.75 87 LEU A CA 1
ATOM 696 C C . LEU A 1 87 ? 3.478 8.751 12.165 1.00 85.75 87 LEU A C 1
ATOM 698 O O . LEU A 1 87 ? 2.257 8.801 12.255 1.00 85.75 87 LEU A O 1
ATOM 702 N N . GLN A 1 88 ? 4.272 9.019 13.204 1.00 86.62 88 GLN A N 1
ATOM 703 C CA . GLN A 1 88 ? 3.726 9.498 14.479 1.00 86.62 88 GLN A CA 1
ATOM 704 C C . GLN A 1 88 ? 3.119 10.900 14.343 1.00 86.62 88 GLN A C 1
ATOM 706 O O . GLN A 1 88 ? 2.057 11.166 14.904 1.00 86.62 88 GLN A O 1
ATOM 711 N N . CYS A 1 89 ? 3.752 11.779 13.560 1.00 90.25 89 CYS A N 1
ATOM 712 C CA . CYS A 1 89 ? 3.211 13.101 13.250 1.00 90.25 89 CYS A CA 1
ATOM 713 C C . CYS A 1 89 ? 1.921 12.980 12.422 1.00 90.25 89 CYS A C 1
ATOM 715 O O . CYS A 1 89 ? 0.892 13.539 12.794 1.00 90.25 89 CYS A O 1
ATOM 717 N N . ASP A 1 90 ? 1.944 12.155 11.376 1.00 91.94 90 ASP A N 1
ATOM 718 C CA . ASP A 1 90 ? 0.813 11.888 10.486 1.00 91.94 90 ASP A CA 1
ATOM 719 C C . ASP A 1 90 ? -0.379 11.290 11.267 1.00 91.94 90 ASP A C 1
ATOM 721 O O . ASP A 1 90 ? -1.525 11.720 11.112 1.00 91.94 90 ASP A O 1
ATOM 725 N N . LEU A 1 91 ? -0.110 10.357 12.189 1.00 91.75 91 LEU A N 1
ATOM 726 C CA . LEU A 1 91 ? -1.105 9.783 13.094 1.00 91.75 91 LEU A CA 1
ATOM 727 C C . LEU A 1 91 ? -1.697 10.836 14.040 1.00 91.75 91 LEU A C 1
ATOM 729 O O . LEU A 1 91 ? -2.914 10.873 14.221 1.00 91.75 91 LEU A O 1
ATOM 733 N N . ASN A 1 92 ? -0.860 11.696 14.627 1.00 92.50 92 ASN A N 1
ATOM 734 C CA . ASN A 1 92 ? -1.322 12.786 15.486 1.00 92.50 92 ASN A CA 1
ATOM 735 C C . ASN A 1 92 ? -2.232 13.752 14.721 1.00 92.50 92 ASN A C 1
ATOM 737 O O . ASN A 1 92 ? -3.280 14.125 15.237 1.00 92.50 92 ASN A O 1
ATOM 741 N N . ILE A 1 93 ? -1.886 14.103 13.479 1.00 93.50 93 ILE A N 1
ATOM 742 C CA . ILE A 1 93 ? -2.721 14.956 12.622 1.00 93.50 93 ILE A CA 1
ATOM 743 C C . ILE A 1 93 ? -4.096 14.316 12.405 1.00 93.50 93 ILE A C 1
ATOM 745 O O . ILE A 1 93 ? -5.119 14.980 12.579 1.00 93.50 93 ILE A O 1
ATOM 749 N N . ILE A 1 94 ? -4.137 13.028 12.054 1.00 94.31 94 ILE A N 1
ATOM 750 C CA . ILE A 1 94 ? -5.392 12.304 11.820 1.00 94.31 94 ILE A CA 1
ATOM 751 C C . ILE A 1 94 ? -6.247 12.250 13.093 1.00 94.31 94 ILE A C 1
ATOM 753 O O . ILE A 1 94 ? -7.438 12.553 13.038 1.00 94.31 94 ILE A O 1
ATOM 757 N N . ILE A 1 95 ? -5.657 11.892 14.237 1.00 93.62 95 ILE A N 1
ATOM 758 C CA . ILE A 1 95 ? -6.371 11.804 15.518 1.00 93.62 95 ILE A CA 1
ATOM 759 C C . ILE A 1 95 ? -6.929 13.173 15.917 1.00 93.62 95 ILE A C 1
ATOM 761 O O . ILE A 1 95 ? -8.114 13.271 16.233 1.00 93.62 95 ILE A O 1
ATOM 765 N N . SER A 1 96 ? -6.123 14.234 15.825 1.00 94.06 96 SER A N 1
ATOM 766 C CA . SER A 1 96 ? -6.565 15.600 16.120 1.00 94.06 96 SER A CA 1
ATOM 767 C C . SER A 1 96 ? -7.735 16.025 15.232 1.00 94.06 96 SER A C 1
ATOM 769 O O . SER A 1 96 ? -8.698 16.591 15.732 1.00 94.06 96 SER A O 1
ATOM 771 N N . ARG A 1 97 ? -7.724 15.687 13.935 1.00 94.25 97 ARG A N 1
ATOM 772 C CA . ARG A 1 97 ? -8.845 15.978 13.017 1.00 94.25 97 ARG A CA 1
ATOM 773 C C . ARG A 1 97 ? -10.131 15.218 13.353 1.00 94.25 97 ARG A C 1
ATOM 775 O O . ARG A 1 97 ? -11.217 15.682 13.016 1.00 94.25 97 ARG A O 1
ATOM 782 N N . VAL A 1 98 ? -10.026 14.034 13.953 1.00 92.81 98 VAL A N 1
ATOM 783 C CA . VAL A 1 98 ? -11.195 13.238 14.357 1.00 92.81 98 VAL A CA 1
ATOM 784 C C . VAL A 1 98 ? -11.766 13.732 15.684 1.00 92.81 98 VAL A C 1
ATOM 786 O O . VAL A 1 98 ? -12.985 13.783 15.826 1.00 92.81 98 VAL A O 1
ATOM 789 N N . LEU A 1 99 ? -10.899 14.052 16.648 1.00 89.19 99 LEU A N 1
ATOM 790 C CA . LEU A 1 99 ? -11.287 14.395 18.019 1.00 89.19 99 LEU A CA 1
ATOM 791 C C . LEU A 1 99 ? -11.556 15.886 18.229 1.00 89.19 99 LEU A C 1
ATOM 793 O O . LEU A 1 99 ? -12.252 16.238 19.182 1.00 89.19 99 LEU A O 1
ATOM 797 N N . CYS A 1 100 ? -11.062 16.765 17.350 1.00 86.75 100 CYS A N 1
ATOM 798 C CA . CYS A 1 100 ? -11.563 18.131 17.280 1.00 86.75 100 CYS A CA 1
ATOM 799 C C . CYS A 1 100 ? -13.046 18.073 16.911 1.00 86.75 100 CYS A C 1
ATOM 801 O O . CYS A 1 100 ? -13.415 17.943 15.745 1.00 86.75 100 CYS A O 1
ATOM 803 N N . LYS A 1 101 ? -13.897 18.167 17.936 1.00 64.94 101 LYS A N 1
ATOM 804 C CA . LYS A 1 101 ? -15.302 18.546 17.801 1.00 64.94 101 LYS A CA 1
ATOM 805 C C . LYS A 1 101 ? -15.305 19.815 16.959 1.00 64.94 101 LYS A C 1
ATOM 807 O O . LYS A 1 101 ? -14.578 20.741 17.306 1.00 64.94 101 LYS A O 1
ATOM 812 N N . ASP A 1 102 ? -16.032 19.811 15.845 1.00 53.28 102 ASP A N 1
ATOM 813 C CA . ASP A 1 102 ? -16.132 20.917 14.891 1.00 53.28 102 ASP A CA 1
ATOM 814 C C . ASP A 1 102 ? -16.628 22.214 15.573 1.00 53.28 102 ASP A C 1
ATOM 816 O O . ASP A 1 102 ? -17.763 22.645 15.387 1.00 53.28 102 ASP A O 1
ATOM 820 N N . GLU A 1 103 ? -15.788 22.880 16.361 1.00 46.91 103 GLU A N 1
ATOM 821 C CA . GLU A 1 103 ? -15.888 24.310 16.590 1.00 46.91 103 GLU A CA 1
ATOM 822 C C . GLU A 1 103 ? -15.122 24.970 15.456 1.00 46.91 103 GLU A C 1
ATOM 824 O O . GLU A 1 103 ? -13.909 25.174 15.488 1.00 46.91 103 GLU A O 1
ATOM 829 N N . VAL A 1 104 ? -15.873 25.227 14.390 1.00 55.03 104 VAL A N 1
ATOM 830 C CA . VAL A 1 104 ? -15.467 25.990 13.218 1.00 55.03 104 VAL A CA 1
ATOM 831 C C . VAL A 1 104 ? -14.796 27.292 13.659 1.00 55.03 104 VAL A C 1
ATOM 833 O O . VAL A 1 104 ? -15.453 28.300 13.890 1.00 55.03 104 VAL A O 1
ATOM 836 N N . THR A 1 105 ? -13.469 27.295 13.713 1.00 38.53 105 THR A N 1
ATOM 837 C CA . THR A 1 105 ? -12.664 28.503 13.553 1.00 38.53 105 THR A CA 1
ATOM 838 C C . THR A 1 105 ? -11.495 28.176 12.639 1.00 38.53 105 THR A C 1
ATOM 840 O O . THR A 1 105 ? -10.448 27.672 13.028 1.00 38.53 105 THR A O 1
ATOM 843 N N . THR A 1 106 ? -11.704 28.457 11.357 1.00 48.97 106 THR A N 1
ATOM 844 C CA . THR A 1 106 ? -10.655 28.596 10.351 1.00 48.97 106 THR A CA 1
ATOM 845 C C . THR A 1 106 ? -9.570 29.547 10.852 1.00 48.97 106 THR A C 1
ATOM 847 O O . THR A 1 106 ? -9.696 30.760 10.692 1.00 48.97 106 THR A O 1
ATOM 850 N N . THR A 1 107 ? -8.487 29.014 11.414 1.00 42.31 107 THR A N 1
ATOM 851 C CA . THR A 1 107 ? -7.263 29.787 11.629 1.00 42.31 107 THR A CA 1
ATOM 852 C C . THR A 1 107 ? -6.059 28.909 11.326 1.00 42.31 107 THR A C 1
ATOM 854 O O . THR A 1 107 ? -5.788 27.939 12.022 1.00 42.31 107 THR A O 1
ATOM 857 N N . LYS A 1 108 ? -5.416 29.248 10.205 1.00 52.44 108 LYS A N 1
ATOM 858 C CA . LYS A 1 108 ? -4.078 28.867 9.731 1.00 52.44 108 LYS A CA 1
ATOM 859 C C . LYS A 1 108 ? -3.277 27.984 10.697 1.00 52.44 108 LYS A C 1
ATOM 861 O O . LYS A 1 108 ? -2.771 28.462 11.707 1.00 52.44 108 LYS A O 1
ATOM 866 N N . ILE A 1 109 ? -3.109 26.718 10.325 1.00 48.47 109 ILE A N 1
ATOM 867 C CA . ILE A 1 109 ? -2.074 25.857 10.895 1.00 48.47 109 ILE A CA 1
ATOM 868 C C . ILE A 1 109 ? -0.789 26.195 10.141 1.00 48.47 109 ILE A C 1
ATOM 870 O O . ILE A 1 109 ? -0.540 25.670 9.056 1.00 48.47 109 ILE A O 1
ATOM 874 N N . ASP A 1 110 ? -0.026 27.136 10.691 1.00 40.78 110 ASP A N 1
ATOM 875 C CA . ASP A 1 110 ? 1.368 27.322 10.318 1.00 40.78 110 ASP A CA 1
ATOM 876 C C . ASP A 1 110 ? 2.185 26.148 10.868 1.00 40.78 110 ASP A C 1
ATOM 878 O O . ASP A 1 110 ? 2.143 25.795 12.047 1.00 40.78 110 ASP A O 1
ATOM 882 N N . THR A 1 111 ? 2.906 25.530 9.944 1.00 59.41 111 THR A N 1
ATOM 883 C CA . THR A 1 111 ? 3.922 24.501 10.114 1.00 59.41 111 THR A CA 1
ATOM 884 C C . THR A 1 111 ? 4.914 24.847 11.226 1.00 59.41 111 THR A C 1
ATOM 886 O O . THR A 1 111 ? 5.750 25.730 11.055 1.00 59.41 111 THR A O 1
ATOM 889 N N . VAL A 1 112 ? 4.897 24.081 12.320 1.00 42.66 112 VAL A N 1
ATOM 890 C CA . VAL A 1 112 ? 6.035 23.956 13.244 1.00 42.66 112 VAL A CA 1
ATOM 891 C C . VAL A 1 112 ? 6.220 22.478 13.588 1.00 42.66 112 VAL A C 1
ATOM 893 O O . VAL A 1 112 ? 5.707 21.962 14.575 1.00 42.66 112 VAL A O 1
ATOM 896 N N . CYS A 1 113 ? 6.977 21.781 12.748 1.00 39.56 113 CYS A N 1
ATOM 897 C CA . CYS A 1 113 ? 7.810 20.670 13.193 1.00 39.56 113 CYS A CA 1
ATOM 898 C C . CYS A 1 113 ? 9.249 21.120 12.963 1.00 39.56 113 CYS A C 1
ATOM 900 O O . CYS A 1 113 ? 9.840 20.837 11.923 1.00 39.56 113 CYS A O 1
ATOM 902 N N . ASN A 1 114 ? 9.761 21.910 13.908 1.00 37.19 114 ASN A N 1
ATOM 903 C CA . ASN A 1 114 ? 11.178 22.229 13.966 1.00 37.19 114 ASN A CA 1
ATOM 904 C C . ASN A 1 114 ? 11.937 20.941 14.279 1.00 37.19 114 ASN A C 1
ATOM 906 O O . ASN A 1 114 ? 11.810 20.380 15.364 1.00 37.19 114 ASN A O 1
ATOM 910 N N . SER A 1 115 ? 12.715 20.492 13.302 1.00 46.31 115 SER A N 1
ATOM 911 C CA . SER A 1 115 ? 13.912 19.698 13.528 1.00 46.31 115 SER A CA 1
ATOM 912 C C . SER A 1 115 ? 14.851 20.464 14.459 1.00 46.31 115 SER A C 1
ATOM 914 O O . SER A 1 115 ? 15.115 21.648 14.247 1.00 46.31 115 SER A O 1
ATOM 916 N N . GLU A 1 116 ? 15.317 19.768 15.487 1.00 40.78 116 GLU A N 1
ATOM 917 C CA . GLU A 1 116 ? 16.341 20.198 16.428 1.00 40.78 116 GLU A CA 1
ATOM 918 C C . GLU A 1 116 ? 17.630 20.530 15.663 1.00 40.78 116 GLU A C 1
ATOM 920 O O . GLU A 1 116 ? 18.306 19.639 15.149 1.00 40.78 116 GLU A O 1
ATOM 925 N N . ASP A 1 117 ? 17.951 21.820 15.569 1.00 45.34 117 ASP A N 1
ATOM 926 C CA . ASP A 1 117 ? 19.297 22.296 15.267 1.00 45.34 117 ASP A CA 1
ATOM 927 C C . ASP A 1 117 ? 19.837 23.009 16.509 1.00 45.34 117 ASP A C 1
ATOM 929 O O . ASP A 1 117 ? 19.133 23.750 17.202 1.00 45.34 117 ASP A O 1
ATOM 933 N N . SER A 1 118 ? 21.075 22.678 16.838 1.00 47.38 118 SER A N 1
ATOM 934 C CA . SER A 1 118 ? 21.720 22.949 18.120 1.00 47.38 118 SER A CA 1
ATOM 935 C C . SER A 1 118 ? 21.982 24.440 18.334 1.00 47.38 118 SER A C 1
ATOM 937 O O . SER A 1 118 ? 22.478 25.101 17.423 1.00 47.38 118 SER A O 1
ATOM 939 N N . PRO A 1 119 ? 21.845 24.960 19.564 1.00 48.12 119 PRO A N 1
ATOM 940 C CA . PRO A 1 119 ? 22.575 26.147 19.969 1.00 48.12 119 PRO A CA 1
ATOM 941 C C . PRO A 1 119 ? 23.714 25.767 20.919 1.00 48.12 119 PRO A C 1
ATOM 943 O O . PRO A 1 119 ? 23.500 25.409 22.076 1.00 48.12 119 PRO A O 1
ATOM 946 N N . GLN A 1 120 ? 24.949 25.919 20.436 1.00 45.75 120 GLN A N 1
ATOM 947 C CA . GLN A 1 120 ? 26.064 26.253 21.315 1.00 45.75 120 GLN A CA 1
ATOM 948 C C . GLN A 1 120 ? 25.797 27.650 21.891 1.00 45.75 120 GLN A C 1
ATOM 950 O O . GLN A 1 120 ? 25.805 28.635 21.152 1.00 45.75 120 GLN A O 1
ATOM 955 N N . GLN A 1 121 ? 25.575 27.741 23.201 1.00 40.12 121 GLN A N 1
ATOM 956 C CA . GLN A 1 121 ? 25.769 28.981 23.942 1.00 40.12 121 GLN A CA 1
ATOM 957 C C . GLN A 1 121 ? 26.767 28.755 25.067 1.00 40.12 121 GLN A C 1
ATOM 959 O O . GLN A 1 121 ? 26.496 28.118 26.080 1.00 40.12 121 GLN A O 1
ATOM 964 N N . ASP A 1 122 ? 27.940 29.308 24.801 1.00 44.25 122 ASP A N 1
ATOM 965 C CA . ASP A 1 122 ? 28.967 29.694 25.742 1.00 44.25 122 ASP A CA 1
ATOM 966 C C . ASP A 1 122 ? 28.483 30.976 26.444 1.00 44.25 122 ASP A C 1
ATOM 968 O O . ASP A 1 122 ? 28.324 32.011 25.796 1.00 44.25 122 ASP A O 1
ATOM 972 N N . VAL A 1 123 ? 28.174 30.909 27.741 1.00 55.69 123 VAL A N 1
ATOM 973 C CA . VAL A 1 123 ? 28.213 32.080 28.629 1.00 55.69 123 VAL A CA 1
ATOM 974 C C . VAL A 1 123 ? 28.448 31.644 30.070 1.00 55.69 123 VAL A C 1
ATOM 976 O O . VAL A 1 123 ? 27.692 30.891 30.680 1.00 55.69 123 VAL A O 1
ATOM 979 N N . THR A 1 124 ? 29.558 32.167 30.558 1.00 46.25 124 THR A N 1
ATOM 980 C CA . THR A 1 124 ? 30.175 32.084 31.872 1.00 46.25 124 THR A CA 1
ATOM 981 C C . THR A 1 124 ? 29.366 32.729 32.998 1.00 46.25 124 THR A C 1
ATOM 983 O O . THR A 1 124 ? 28.684 33.729 32.793 1.00 46.25 124 THR A O 1
ATOM 986 N N . ASP A 1 125 ? 29.625 32.208 34.199 1.00 46.50 125 ASP A N 1
ATOM 987 C CA . ASP A 1 125 ? 29.577 32.859 35.512 1.00 46.50 125 ASP A CA 1
ATOM 988 C C . ASP A 1 125 ? 28.250 33.444 36.010 1.00 46.50 125 ASP A C 1
ATOM 990 O O . ASP A 1 125 ? 27.870 34.572 35.703 1.00 46.50 125 ASP A O 1
ATOM 994 N N . SER A 1 126 ? 27.663 32.764 37.000 1.00 56.16 126 SER A N 1
ATOM 995 C CA . SER A 1 126 ? 27.472 33.374 38.322 1.00 56.16 126 SER A CA 1
ATOM 996 C C . SER A 1 126 ? 27.130 32.339 39.386 1.00 56.16 126 SER A C 1
ATOM 998 O O . SER A 1 126 ? 26.434 31.355 39.161 1.00 56.16 126 SER A O 1
ATOM 1000 N N . ALA A 1 127 ? 27.701 32.591 40.553 1.00 45.16 127 ALA A N 1
ATOM 1001 C CA . ALA A 1 127 ? 27.803 31.705 41.686 1.00 45.16 127 ALA A CA 1
ATOM 1002 C C . ALA A 1 127 ? 26.513 31.563 42.510 1.00 45.16 127 ALA A C 1
ATOM 1004 O O . ALA A 1 127 ? 25.693 32.475 42.589 1.00 45.16 127 ALA A O 1
ATOM 1005 N N . SER A 1 128 ? 26.517 30.481 43.293 1.00 43.62 128 SER A N 1
ATOM 1006 C CA . SER A 1 128 ? 26.288 30.459 44.746 1.00 43.62 128 SER A CA 1
ATOM 1007 C C . SER A 1 128 ? 25.024 29.768 45.281 1.00 43.62 128 SER A C 1
ATOM 1009 O O . SER A 1 128 ? 23.904 30.031 44.865 1.00 43.62 128 SER A O 1
ATOM 1011 N N . VAL A 1 129 ? 25.309 28.981 46.329 1.00 52.25 129 VAL A N 1
ATOM 1012 C CA . VAL A 1 129 ? 24.482 28.604 47.488 1.00 52.25 129 VAL A CA 1
ATOM 1013 C C . VAL A 1 129 ? 23.674 27.300 47.395 1.00 52.25 129 VAL A C 1
ATOM 1015 O O . VAL A 1 129 ? 22.597 27.240 46.821 1.00 52.25 129 VAL A O 1
ATOM 1018 N N . SER A 1 130 ? 24.272 26.290 48.043 1.00 46.53 130 SER A N 1
ATOM 1019 C CA . SER A 1 130 ? 23.721 25.380 49.063 1.00 46.53 130 SER A CA 1
ATOM 1020 C C . SER A 1 130 ? 22.316 24.801 48.876 1.00 46.53 130 SER A C 1
ATOM 1022 O O . SER A 1 130 ? 21.340 25.535 48.931 1.00 46.53 130 SER A O 1
ATOM 1024 N N . ASP A 1 131 ? 22.200 23.470 48.877 1.00 50.09 131 ASP A N 1
ATOM 1025 C CA . ASP A 1 131 ? 21.839 22.779 50.123 1.00 50.09 131 ASP A CA 1
ATOM 1026 C C . ASP A 1 131 ? 22.090 21.267 50.044 1.00 50.09 131 ASP A C 1
ATOM 1028 O O . ASP A 1 131 ? 21.899 20.627 49.008 1.00 50.09 131 ASP A O 1
ATOM 1032 N N . GLU A 1 132 ? 22.553 20.720 51.165 1.00 55.31 132 GLU A N 1
ATOM 1033 C CA . GLU A 1 132 ? 22.739 19.294 51.410 1.00 55.31 132 GLU A CA 1
ATOM 1034 C C . GLU A 1 132 ? 21.381 18.604 51.565 1.00 55.31 132 GLU A C 1
ATOM 1036 O O . GLU A 1 132 ? 20.532 19.044 52.338 1.00 55.31 132 GLU A O 1
ATOM 1041 N N . SER A 1 133 ? 21.178 17.475 50.889 1.00 56.09 133 SER A N 1
ATOM 1042 C CA . SER A 1 133 ? 20.168 16.484 51.276 1.00 56.09 133 SER A CA 1
ATOM 1043 C C . SER A 1 133 ? 20.567 15.114 50.753 1.00 56.09 133 SER A C 1
ATOM 1045 O O . SER A 1 133 ? 20.231 14.686 49.652 1.00 56.09 133 SER A O 1
ATOM 1047 N N . ASP A 1 134 ? 21.335 14.477 51.616 1.00 53.75 134 ASP A N 1
ATOM 1048 C CA . ASP A 1 134 ? 21.642 13.066 51.735 1.00 53.75 134 ASP A CA 1
ATOM 1049 C C . ASP A 1 134 ? 20.368 12.197 51.630 1.00 53.75 134 ASP A C 1
ATOM 1051 O O . ASP A 1 134 ? 19.509 12.225 52.513 1.00 53.75 134 ASP A O 1
ATOM 1055 N N . VAL A 1 135 ? 20.222 11.426 50.547 1.00 58.38 135 VAL A N 1
ATOM 1056 C CA . VAL A 1 135 ? 19.295 10.283 50.493 1.00 58.38 135 VAL A CA 1
ATOM 1057 C C . VAL A 1 135 ? 19.992 9.116 49.805 1.00 58.38 135 VAL A C 1
ATOM 1059 O O . VAL A 1 135 ? 19.984 8.960 48.585 1.00 58.38 135 VAL A O 1
ATOM 1062 N N . LEU A 1 136 ? 20.575 8.272 50.648 1.00 57.44 136 LEU A N 1
ATOM 1063 C CA . LEU A 1 136 ? 20.951 6.897 50.360 1.00 57.44 136 LEU A CA 1
ATOM 1064 C C . LEU A 1 136 ? 19.734 6.117 49.836 1.00 57.44 136 LEU A C 1
ATOM 1066 O O . LEU A 1 136 ? 18.746 5.948 50.554 1.00 57.44 136 LEU A O 1
ATOM 1070 N N . GLN A 1 137 ? 1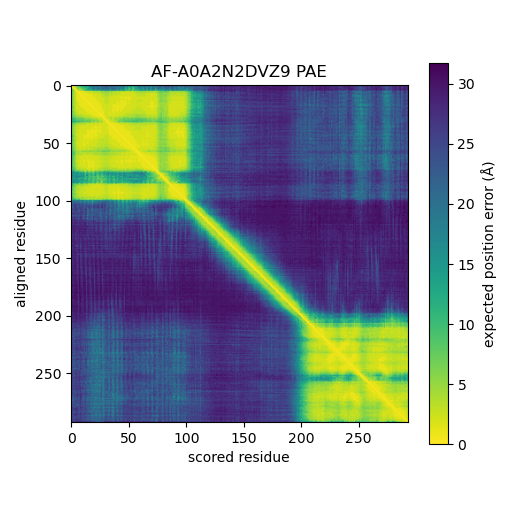9.828 5.567 48.625 1.00 57.16 137 GLN A N 1
ATOM 1071 C CA . GLN A 1 137 ? 19.047 4.389 48.249 1.00 57.16 137 GLN A CA 1
ATOM 1072 C C . GLN A 1 137 ? 19.977 3.273 47.753 1.00 57.16 137 GLN A C 1
ATOM 1074 O O . GLN A 1 137 ? 20.905 3.544 46.993 1.00 57.16 137 GLN A O 1
ATOM 1079 N N . PRO A 1 138 ? 19.767 2.033 48.228 1.00 62.34 138 PRO A N 1
ATOM 1080 C CA . PRO A 1 138 ? 20.687 0.923 48.030 1.00 62.34 138 PRO A CA 1
ATOM 1081 C C . PRO A 1 138 ? 20.602 0.336 46.618 1.00 62.34 138 PRO A C 1
ATOM 1083 O O . PRO A 1 138 ? 19.519 0.053 46.102 1.00 62.34 138 PRO A O 1
ATOM 1086 N N . GLU A 1 139 ? 21.776 0.080 46.041 1.00 47.81 139 GLU A N 1
ATOM 1087 C CA . GLU A 1 139 ? 21.963 -0.765 44.867 1.00 47.81 139 GLU A CA 1
ATOM 1088 C C . GLU A 1 139 ? 21.473 -2.190 45.161 1.00 47.81 139 GLU A C 1
ATOM 1090 O O . GLU A 1 139 ? 22.041 -2.918 45.975 1.00 47.81 139 GLU A O 1
ATOM 1095 N N . MET A 1 140 ? 20.410 -2.605 44.476 1.00 53.84 140 MET A N 1
ATOM 1096 C CA . MET A 1 140 ? 20.040 -4.013 44.368 1.00 53.84 140 MET A CA 1
ATOM 1097 C C . MET A 1 140 ? 20.689 -4.581 43.107 1.00 53.84 140 MET A C 1
ATOM 1099 O O . MET A 1 140 ? 20.135 -4.501 42.010 1.00 53.84 140 MET A O 1
ATOM 1103 N N . LEU A 1 141 ? 21.882 -5.147 43.287 1.00 45.28 141 LEU A N 1
ATOM 1104 C CA . LEU A 1 141 ? 22.536 -6.029 42.327 1.00 45.28 141 LEU A CA 1
ATOM 1105 C C . LEU A 1 141 ? 21.641 -7.252 42.080 1.00 45.28 141 LEU A C 1
ATOM 1107 O O . LEU A 1 141 ? 21.478 -8.097 42.960 1.00 45.28 141 LEU A O 1
ATOM 1111 N N . LEU A 1 142 ? 21.063 -7.348 40.882 1.00 50.19 142 LEU A N 1
ATOM 1112 C CA . LEU A 1 142 ? 20.483 -8.594 40.394 1.00 50.19 142 LEU A CA 1
ATOM 1113 C C . LEU A 1 142 ? 21.550 -9.374 39.631 1.00 50.19 142 LEU A C 1
ATOM 1115 O O . LEU A 1 142 ? 21.953 -9.039 38.518 1.00 50.19 142 LEU A O 1
ATOM 1119 N N . ASP A 1 143 ? 21.993 -10.411 40.323 1.00 40.97 143 ASP A N 1
ATOM 1120 C CA . ASP A 1 143 ? 22.864 -11.494 39.910 1.00 40.97 143 ASP A CA 1
ATOM 1121 C C . ASP A 1 143 ? 22.157 -12.352 38.843 1.00 40.97 143 ASP A C 1
ATOM 1123 O O . ASP A 1 143 ? 21.368 -13.247 39.151 1.00 40.97 143 ASP A O 1
ATOM 1127 N N . ASN A 1 144 ? 22.391 -12.051 37.564 1.00 46.25 144 ASN A N 1
ATOM 1128 C CA . ASN A 1 144 ? 21.958 -12.911 36.464 1.00 46.25 144 ASN A CA 1
ATOM 1129 C C . ASN A 1 144 ? 23.043 -13.953 36.189 1.00 46.25 144 ASN A C 1
ATOM 1131 O O . ASN A 1 144 ? 23.857 -13.834 35.271 1.00 46.25 144 ASN A O 1
ATOM 1135 N N . SER A 1 145 ? 23.015 -14.994 37.018 1.00 50.09 145 SER A N 1
ATOM 1136 C CA . SER A 1 145 ? 23.691 -16.262 36.781 1.00 50.09 145 SER A CA 1
ATOM 1137 C C . SER A 1 145 ? 23.253 -16.864 35.441 1.00 50.09 145 SER A C 1
ATOM 1139 O O . SER A 1 145 ? 22.132 -17.336 35.273 1.00 50.09 145 SER A O 1
ATOM 1141 N N . ILE A 1 146 ? 24.169 -16.783 34.478 1.00 44.66 146 ILE A N 1
ATOM 1142 C CA . ILE A 1 146 ? 24.659 -17.874 33.623 1.00 44.66 146 ILE A CA 1
ATOM 1143 C C . ILE A 1 146 ? 23.768 -19.128 33.651 1.00 44.66 146 ILE A C 1
ATOM 1145 O O . ILE A 1 146 ? 23.817 -19.919 34.593 1.00 44.66 146 ILE A O 1
ATOM 1149 N N . LEU A 1 147 ? 23.032 -19.354 32.561 1.00 45.22 147 LEU A N 1
ATOM 1150 C CA . LEU A 1 147 ? 22.608 -20.692 32.162 1.00 45.22 147 LEU A CA 1
ATOM 1151 C C . LEU A 1 147 ? 23.244 -21.008 30.813 1.00 45.22 147 LEU A C 1
ATOM 1153 O O . LEU A 1 147 ? 22.804 -20.568 29.753 1.00 45.22 147 LEU A O 1
ATOM 1157 N N . ASP A 1 148 ? 24.342 -21.739 30.934 1.00 43.88 148 ASP A N 1
ATOM 1158 C CA . ASP A 1 148 ? 25.064 -22.435 29.888 1.00 43.88 148 ASP A CA 1
ATOM 1159 C C . ASP A 1 148 ? 24.165 -23.585 29.404 1.00 43.88 148 ASP A C 1
ATOM 1161 O O . ASP A 1 148 ? 23.933 -24.557 30.126 1.00 43.88 148 ASP A O 1
ATOM 1165 N N . VAL A 1 149 ? 23.575 -23.441 28.216 1.00 55.09 149 VAL A N 1
ATOM 1166 C CA . VAL A 1 149 ? 22.881 -24.535 27.524 1.00 55.09 149 VAL A CA 1
ATOM 1167 C C . VAL A 1 149 ? 23.686 -24.842 26.274 1.00 55.09 149 VAL A C 1
ATOM 1169 O O . VAL A 1 149 ? 23.469 -24.291 25.196 1.00 55.09 149 VAL A O 1
ATOM 1172 N N . ALA A 1 150 ? 24.669 -25.711 26.484 1.00 49.06 150 ALA A N 1
ATOM 1173 C CA . ALA A 1 150 ? 25.191 -26.596 25.463 1.00 49.06 150 ALA A CA 1
ATOM 1174 C C . ALA A 1 150 ? 24.102 -27.596 25.030 1.00 49.06 150 ALA A C 1
ATOM 1176 O O . ALA A 1 150 ? 23.123 -27.793 25.745 1.00 49.06 150 ALA A O 1
ATOM 1177 N N . GLU A 1 151 ? 24.370 -28.276 23.913 1.00 47.84 151 GLU A N 1
ATOM 1178 C CA . GLU A 1 151 ? 23.587 -29.345 23.267 1.00 47.84 151 GLU A CA 1
ATOM 1179 C C . GLU A 1 151 ? 22.6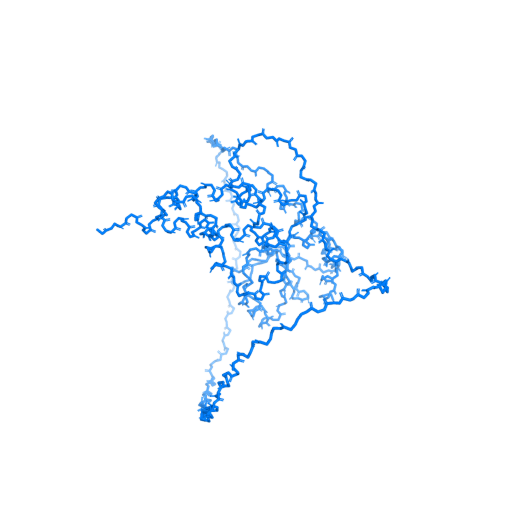31 -28.850 22.166 1.00 47.84 151 GLU A C 1
ATOM 1181 O O . GLU A 1 151 ? 21.813 -27.967 22.373 1.00 47.84 151 GLU A O 1
ATOM 1186 N N . GLN A 1 152 ? 22.640 -29.366 20.939 1.00 45.28 152 GLN A N 1
ATOM 1187 C CA . GLN A 1 152 ? 23.378 -30.468 20.328 1.00 45.28 152 GLN A CA 1
ATOM 1188 C C . GLN A 1 152 ? 23.283 -30.277 18.805 1.00 45.28 152 GLN A C 1
ATOM 1190 O O . GLN A 1 152 ? 22.225 -29.942 18.267 1.00 45.28 152 GLN A O 1
ATOM 1195 N N . GLU A 1 153 ? 24.396 -30.499 18.113 1.00 44.06 153 GLU A N 1
ATOM 1196 C CA . GLU A 1 153 ? 24.433 -30.681 16.667 1.00 44.06 153 GLU A CA 1
ATOM 1197 C C . GLU A 1 153 ? 23.662 -31.962 16.314 1.00 44.06 153 GLU A C 1
ATOM 1199 O O . GLU A 1 153 ? 23.980 -33.041 16.809 1.00 44.06 153 GLU A O 1
ATOM 1204 N N . SER A 1 154 ? 22.652 -31.860 15.448 1.00 47.03 154 SER A N 1
ATOM 1205 C CA . SER A 1 154 ? 22.054 -33.020 14.782 1.00 47.03 154 SER A CA 1
ATOM 1206 C C . SER A 1 154 ? 22.206 -32.843 13.282 1.00 47.03 154 SER A C 1
ATOM 1208 O O . SER A 1 154 ? 21.352 -32.291 12.589 1.00 47.03 154 SER A O 1
ATOM 1210 N N . THR A 1 155 ? 23.343 -33.324 12.797 1.00 39.69 155 THR A N 1
ATOM 1211 C CA . THR A 1 155 ? 23.581 -33.692 11.409 1.00 39.69 155 THR A CA 1
ATOM 1212 C C . THR A 1 155 ? 22.643 -34.839 11.037 1.00 39.69 155 THR A C 1
ATOM 1214 O O . THR A 1 155 ? 22.723 -35.940 11.574 1.00 39.69 155 THR A O 1
ATOM 1217 N N . THR A 1 156 ? 21.735 -34.598 10.096 1.00 43.91 156 THR A N 1
ATOM 1218 C CA . THR A 1 156 ? 21.032 -35.677 9.397 1.00 43.91 156 THR A CA 1
ATOM 1219 C C . THR A 1 156 ? 21.488 -35.662 7.950 1.00 43.91 156 THR A C 1
ATOM 1221 O O . THR A 1 156 ? 20.925 -34.983 7.094 1.00 43.91 156 THR A O 1
ATOM 1224 N N . GLU A 1 157 ? 22.559 -36.412 7.701 1.00 47.00 157 GLU A N 1
ATOM 1225 C CA . GLU A 1 157 ? 22.756 -37.072 6.419 1.00 47.00 157 GLU A CA 1
ATOM 1226 C C . GLU A 1 157 ? 21.565 -38.001 6.177 1.00 47.00 157 GLU A C 1
ATOM 1228 O O . GLU A 1 157 ? 21.249 -38.816 7.040 1.00 47.00 157 GLU A O 1
ATOM 1233 N N . LEU A 1 158 ? 20.929 -37.930 5.007 1.00 49.22 158 LEU A N 1
ATOM 1234 C CA . LEU A 1 158 ? 20.358 -39.130 4.404 1.00 49.22 158 LEU A CA 1
ATOM 1235 C C . LEU A 1 158 ? 20.167 -38.955 2.890 1.00 49.22 158 LEU A C 1
ATOM 1237 O O . LEU A 1 158 ? 19.328 -38.195 2.418 1.00 49.22 158 LEU A O 1
ATOM 1241 N N . SER A 1 159 ? 20.953 -39.754 2.175 1.00 48.47 159 SER A N 1
ATOM 1242 C CA . SER A 1 159 ? 20.569 -40.501 0.977 1.00 48.47 159 SER A CA 1
ATOM 1243 C C . SER A 1 159 ? 20.271 -39.751 -0.319 1.00 48.47 159 SER A C 1
ATOM 1245 O O . SER A 1 159 ? 19.148 -39.378 -0.651 1.00 48.47 159 SER A O 1
ATOM 1247 N N . ARG A 1 160 ? 21.323 -39.757 -1.143 1.00 49.41 160 ARG A N 1
ATOM 1248 C CA . ARG A 1 160 ? 21.261 -40.055 -2.577 1.00 49.41 160 ARG A CA 1
ATOM 1249 C C . ARG A 1 160 ? 20.235 -41.159 -2.868 1.00 49.41 160 ARG A C 1
ATOM 1251 O O . ARG A 1 160 ? 20.286 -42.226 -2.259 1.00 49.41 160 ARG A O 1
ATOM 1258 N N . SER A 1 161 ? 19.372 -40.925 -3.848 1.00 53.38 161 SER A N 1
ATOM 1259 C CA . SER A 1 161 ? 18.860 -42.003 -4.691 1.00 53.38 161 SER A CA 1
ATOM 1260 C C . SER A 1 161 ? 18.924 -41.540 -6.137 1.00 53.38 161 SER A C 1
ATOM 1262 O O . SER A 1 161 ? 18.190 -40.660 -6.582 1.00 53.38 161 SER A O 1
ATOM 1264 N N . ASP A 1 162 ? 19.896 -42.123 -6.823 1.00 48.41 162 ASP A N 1
ATOM 1265 C CA . ASP A 1 162 ? 19.996 -42.179 -8.265 1.00 48.41 162 ASP A CA 1
ATOM 1266 C C . ASP A 1 162 ? 18.744 -42.872 -8.813 1.00 48.41 162 ASP A C 1
ATOM 1268 O O . ASP A 1 162 ? 18.409 -43.987 -8.409 1.00 48.41 162 ASP A O 1
ATOM 1272 N N . THR A 1 163 ? 18.050 -42.220 -9.740 1.00 56.00 163 THR A N 1
ATOM 1273 C CA . THR A 1 163 ? 17.220 -42.916 -10.726 1.00 56.00 163 THR A CA 1
ATOM 1274 C C . THR A 1 163 ? 17.528 -42.329 -12.091 1.00 56.00 163 THR A C 1
ATOM 1276 O O . THR A 1 163 ? 16.973 -41.323 -12.525 1.00 56.00 163 THR A O 1
ATOM 1279 N N . ASP A 1 164 ? 18.495 -42.980 -12.730 1.00 46.56 164 ASP A N 1
ATOM 1280 C CA . ASP A 1 164 ? 18.656 -43.017 -14.172 1.00 46.56 164 ASP A CA 1
ATOM 1281 C C . ASP A 1 164 ? 17.395 -43.561 -14.860 1.00 46.56 164 ASP A C 1
ATOM 1283 O O . ASP A 1 164 ? 16.629 -44.336 -14.283 1.00 46.56 164 ASP A O 1
ATOM 1287 N N . ASN A 1 165 ? 17.313 -43.251 -16.155 1.00 45.53 165 ASN A N 1
ATOM 1288 C CA . ASN A 1 165 ? 16.466 -43.849 -17.189 1.00 45.53 165 ASN A CA 1
ATOM 1289 C C . ASN A 1 165 ? 14.992 -43.431 -17.228 1.00 45.53 165 ASN A C 1
ATOM 1291 O O . ASN A 1 165 ? 14.175 -43.863 -16.423 1.00 45.53 165 ASN A O 1
ATOM 1295 N N . ILE A 1 166 ? 14.622 -42.744 -18.314 1.00 47.34 166 ILE A N 1
ATOM 1296 C CA . ILE A 1 166 ? 13.924 -43.351 -19.470 1.00 47.34 166 ILE A CA 1
ATOM 1297 C C . ILE A 1 166 ? 13.954 -42.347 -20.650 1.00 47.34 166 ILE A C 1
ATOM 1299 O O . ILE A 1 166 ? 14.060 -41.141 -20.420 1.00 47.34 166 ILE A O 1
ATOM 1303 N N . PRO A 1 167 ? 13.983 -42.830 -21.909 1.00 57.34 167 PRO A N 1
ATOM 1304 C CA . PRO A 1 167 ? 14.607 -42.152 -23.034 1.00 57.34 167 PRO A CA 1
ATOM 1305 C C . PRO A 1 167 ? 13.655 -41.296 -23.874 1.00 57.34 167 PRO A C 1
ATOM 1307 O O . PRO A 1 167 ? 12.433 -41.362 -23.776 1.00 57.34 167 PRO A O 1
ATOM 1310 N N . ALA A 1 168 ? 14.296 -40.519 -24.744 1.00 48.50 168 ALA A N 1
ATOM 1311 C CA . ALA A 1 168 ? 13.723 -39.826 -25.880 1.00 48.50 168 ALA A CA 1
ATOM 1312 C C . ALA A 1 168 ? 12.868 -40.746 -26.762 1.00 48.50 168 ALA A C 1
ATOM 1314 O O . ALA A 1 168 ? 13.346 -41.783 -27.220 1.00 48.50 168 ALA A O 1
ATOM 1315 N N . GLU A 1 169 ? 11.665 -40.291 -27.105 1.00 47.62 169 GLU A N 1
ATOM 1316 C CA . GLU A 1 169 ? 10.970 -40.765 -28.294 1.00 47.62 169 GLU A CA 1
ATOM 1317 C C . GLU A 1 169 ? 10.311 -39.585 -29.007 1.00 47.62 169 GLU A C 1
ATOM 1319 O O . GLU A 1 169 ? 9.545 -38.804 -28.443 1.00 47.62 169 GLU A O 1
ATOM 1324 N N . ALA A 1 170 ? 10.730 -39.431 -30.257 1.00 45.22 170 ALA A N 1
ATOM 1325 C CA . ALA A 1 170 ? 10.245 -38.467 -31.212 1.00 45.22 170 ALA A CA 1
ATOM 1326 C C . ALA A 1 170 ? 8.905 -38.937 -31.783 1.00 45.22 170 ALA A C 1
ATOM 1328 O O . ALA A 1 170 ? 8.792 -40.076 -32.221 1.00 45.22 170 ALA A O 1
ATOM 1329 N N . ALA A 1 171 ? 7.939 -38.032 -31.894 1.00 49.91 171 ALA A N 1
ATOM 1330 C CA . ALA A 1 171 ? 6.873 -38.160 -32.876 1.00 49.91 171 ALA A CA 1
ATOM 1331 C C . ALA A 1 171 ? 6.440 -36.763 -33.318 1.00 49.91 171 ALA A C 1
ATOM 1333 O O . ALA A 1 171 ? 5.816 -35.999 -32.585 1.00 49.91 171 ALA A O 1
ATOM 1334 N N . GLN A 1 172 ? 6.869 -36.431 -34.530 1.00 40.16 172 GLN A N 1
ATOM 1335 C CA . GLN A 1 172 ? 6.311 -35.379 -35.358 1.00 40.16 172 GLN A CA 1
ATOM 1336 C C . GLN A 1 172 ? 4.937 -35.858 -35.826 1.00 40.16 172 GLN A C 1
ATOM 1338 O O . GLN A 1 172 ? 4.871 -36.919 -36.437 1.00 40.16 172 GLN A O 1
ATOM 1343 N N . GLU A 1 173 ? 3.878 -35.075 -35.631 1.00 50.56 173 GLU A N 1
ATOM 1344 C CA . GLU A 1 173 ? 2.705 -35.171 -36.501 1.00 50.56 173 GLU A CA 1
ATOM 1345 C C . GLU A 1 173 ? 2.210 -33.788 -36.928 1.00 50.56 173 GLU A C 1
ATOM 1347 O O . GLU A 1 173 ? 1.815 -32.921 -36.150 1.00 50.56 173 GLU A O 1
ATOM 1352 N N . THR A 1 174 ? 2.314 -33.640 -38.239 1.00 43.91 174 THR A N 1
ATOM 1353 C CA . THR A 1 174 ? 1.774 -32.664 -39.168 1.00 43.91 174 THR A CA 1
ATOM 1354 C C . THR A 1 174 ? 0.251 -32.546 -39.068 1.00 43.91 174 THR A C 1
ATOM 1356 O O . THR A 1 174 ? -0.449 -33.541 -39.225 1.00 43.91 174 THR A O 1
ATOM 1359 N N . ILE A 1 175 ? -0.275 -31.327 -38.934 1.00 50.41 175 ILE A N 1
ATOM 1360 C CA . ILE A 1 175 ? -1.673 -30.994 -39.270 1.00 50.41 175 ILE A CA 1
ATOM 1361 C C . ILE A 1 175 ? -1.627 -29.593 -39.902 1.00 50.41 175 ILE A C 1
ATOM 1363 O O . ILE A 1 175 ? -1.387 -28.605 -39.218 1.00 50.41 175 ILE A O 1
ATOM 1367 N N . THR A 1 176 ? -1.426 -29.486 -41.215 1.00 43.81 176 THR A N 1
ATOM 1368 C CA . THR A 1 176 ? -2.438 -29.446 -42.290 1.00 43.81 176 THR A CA 1
ATOM 1369 C C . THR A 1 176 ? -3.511 -28.378 -42.082 1.00 43.81 176 THR A C 1
ATOM 1371 O O . THR A 1 176 ? -4.392 -28.490 -41.235 1.00 43.81 176 THR A O 1
ATOM 1374 N N . ALA A 1 177 ? -3.401 -27.349 -42.920 1.00 43.59 177 ALA A N 1
ATOM 1375 C CA . ALA A 1 177 ? -4.326 -26.249 -43.114 1.00 43.59 177 ALA A CA 1
ATOM 1376 C C . ALA A 1 177 ? -5.734 -26.708 -43.531 1.00 43.59 177 ALA A C 1
ATOM 1378 O O . ALA A 1 177 ? -5.874 -27.637 -44.325 1.00 43.59 177 ALA A O 1
ATOM 1379 N N . VAL A 1 178 ? -6.756 -25.975 -43.077 1.00 55.59 178 VAL A N 1
ATOM 1380 C CA . VAL A 1 178 ? -8.064 -25.900 -43.739 1.00 55.59 178 VAL A CA 1
ATOM 1381 C C . VAL A 1 178 ? -8.504 -24.437 -43.793 1.00 55.59 178 VAL A C 1
ATOM 1383 O O . VAL A 1 178 ? -8.496 -23.719 -42.794 1.00 55.59 178 VAL A O 1
ATOM 1386 N N . GLU A 1 179 ? -8.828 -24.031 -45.016 1.00 42.84 179 GLU A N 1
ATOM 1387 C CA . GLU A 1 179 ? -9.390 -22.762 -45.466 1.00 42.84 179 GLU A CA 1
ATOM 1388 C C . GLU A 1 179 ? -10.759 -22.399 -44.854 1.00 42.84 179 GLU A C 1
ATOM 1390 O O . GLU A 1 179 ? -11.544 -23.248 -44.441 1.00 42.84 179 GLU A O 1
ATOM 1395 N N . GLN A 1 180 ? -11.009 -21.083 -44.892 1.00 50.91 180 GLN A N 1
ATOM 1396 C CA . GLN A 1 180 ? -12.270 -20.305 -44.908 1.00 50.91 180 GLN A CA 1
ATOM 1397 C C . GLN A 1 180 ? -13.458 -20.961 -45.677 1.00 50.91 180 GLN A C 1
ATOM 1399 O O . GLN A 1 180 ? -13.190 -21.897 -46.425 1.00 50.91 180 GLN A O 1
ATOM 1404 N N . PRO A 1 181 ? -14.738 -20.469 -45.645 1.00 52.06 181 PRO A N 1
ATOM 1405 C CA . PRO A 1 181 ? -15.190 -19.072 -45.432 1.00 52.06 181 PRO A CA 1
ATOM 1406 C C . PRO A 1 181 ? -16.561 -18.839 -44.721 1.00 52.06 181 PRO A C 1
ATOM 1408 O O . PRO A 1 181 ? -17.311 -19.758 -44.426 1.00 52.06 181 PRO A O 1
ATOM 1411 N N . SER A 1 182 ? -16.904 -17.545 -44.583 1.00 40.81 182 SER A N 1
ATOM 1412 C CA . SER A 1 182 ? -18.260 -16.942 -44.581 1.00 40.81 182 SER A CA 1
ATOM 1413 C C . SER A 1 182 ? -19.263 -17.251 -43.459 1.00 40.81 182 SER A C 1
ATOM 1415 O O . SER A 1 182 ? -19.795 -18.348 -43.375 1.00 40.81 182 SER A O 1
ATOM 1417 N N . ALA A 1 183 ? -19.702 -16.204 -42.745 1.00 46.31 183 ALA A N 1
ATOM 1418 C CA . ALA A 1 183 ? -21.024 -15.582 -42.957 1.00 46.31 183 ALA A CA 1
ATOM 1419 C C . ALA A 1 183 ? -21.365 -14.569 -41.842 1.00 46.31 183 ALA A C 1
ATOM 1421 O O . ALA A 1 183 ? -21.406 -14.896 -40.661 1.00 46.31 183 ALA A O 1
ATOM 1422 N N . VAL A 1 184 ? -21.645 -13.336 -42.264 1.00 61.88 184 VAL A N 1
ATOM 1423 C CA . VAL A 1 184 ? -22.343 -12.256 -41.534 1.00 61.88 184 VAL A CA 1
ATOM 1424 C C . VAL A 1 184 ? -23.845 -12.601 -41.478 1.00 61.88 184 VAL A C 1
ATOM 1426 O O . VAL A 1 184 ? -24.340 -13.074 -42.507 1.00 61.88 184 VAL A O 1
ATOM 1429 N N . PRO A 1 185 ? -24.577 -12.453 -40.343 1.00 59.12 185 PRO A N 1
ATOM 1430 C CA . PRO A 1 185 ? -25.388 -11.237 -40.042 1.00 59.12 185 PRO A CA 1
ATOM 1431 C C . PRO A 1 185 ? -25.674 -11.016 -38.520 1.00 59.12 185 PRO A C 1
ATOM 1433 O O . PRO A 1 185 ? -25.123 -11.741 -37.697 1.00 59.12 185 PRO A O 1
ATOM 1436 N N . PRO A 1 186 ? -26.634 -10.156 -38.111 1.00 62.78 186 PRO A N 1
ATOM 1437 C CA . PRO A 1 186 ? -26.729 -8.686 -38.160 1.00 62.78 186 PRO A CA 1
ATOM 1438 C C . PRO A 1 186 ? -26.593 -8.043 -36.743 1.00 62.78 186 PRO A C 1
ATOM 1440 O O . PRO A 1 186 ? -26.588 -8.768 -35.748 1.00 62.78 186 PRO A O 1
ATOM 1443 N N . PRO A 1 187 ? -26.508 -6.703 -36.600 1.00 58.75 187 PRO A N 1
ATOM 1444 C CA . PRO A 1 187 ? -26.563 -6.053 -35.292 1.00 58.75 187 PRO A CA 1
ATOM 1445 C C . PRO A 1 187 ? -28.010 -5.697 -34.919 1.00 58.75 187 PRO A C 1
ATOM 1447 O O . PRO A 1 187 ? -28.589 -4.795 -35.520 1.00 58.75 187 PRO A O 1
ATOM 1450 N N . ASP A 1 188 ? -28.558 -6.375 -33.909 1.00 48.47 188 ASP A N 1
ATOM 1451 C CA . ASP A 1 188 ? -29.752 -5.916 -33.197 1.00 48.47 188 ASP A CA 1
ATOM 1452 C C . ASP A 1 188 ? -29.363 -5.223 -31.888 1.00 48.47 188 ASP A C 1
ATOM 1454 O O . ASP A 1 188 ? -28.454 -5.622 -31.156 1.00 48.47 188 ASP A O 1
ATOM 1458 N N . GLU A 1 189 ? -30.074 -4.131 -31.652 1.00 53.78 189 GLU A N 1
ATOM 1459 C CA . GLU A 1 189 ? -29.945 -3.174 -30.571 1.00 53.78 189 GLU A CA 1
ATOM 1460 C C . GLU A 1 189 ? -30.069 -3.833 -29.191 1.00 53.78 189 GLU A C 1
ATOM 1462 O O . GLU A 1 189 ? -31.037 -4.530 -28.887 1.00 53.78 189 GLU A O 1
ATOM 1467 N N . THR A 1 190 ? -29.144 -3.535 -28.277 1.00 51.91 190 THR A N 1
ATOM 1468 C CA . THR A 1 190 ? -29.489 -3.539 -26.852 1.00 51.91 190 THR A CA 1
ATOM 1469 C C . THR A 1 190 ? -28.740 -2.436 -26.127 1.00 51.91 190 THR A C 1
ATOM 1471 O O . THR A 1 190 ? -27.543 -2.489 -25.855 1.00 51.91 190 THR A O 1
ATOM 1474 N N . THR A 1 191 ? -29.512 -1.402 -25.840 1.00 50.09 191 THR A N 1
ATOM 1475 C CA . THR A 1 191 ? -29.247 -0.291 -24.944 1.00 50.09 191 THR A CA 1
ATOM 1476 C C . THR A 1 191 ? -28.749 -0.819 -23.594 1.00 50.09 191 THR A C 1
ATOM 1478 O O . THR A 1 191 ? -29.507 -1.446 -22.858 1.00 50.09 191 THR A O 1
ATOM 1481 N N . PHE A 1 192 ? -27.493 -0.543 -23.238 1.00 38.75 192 PHE A N 1
ATOM 1482 C CA . PHE A 1 192 ? -27.016 -0.677 -21.861 1.00 38.75 192 PHE A CA 1
ATOM 1483 C C . PHE A 1 192 ? -26.498 0.671 -21.365 1.00 38.75 192 PHE A C 1
ATOM 1485 O O . PHE A 1 192 ? -25.436 1.154 -21.751 1.00 38.75 192 PHE A O 1
ATOM 1492 N N . LEU A 1 193 ? -27.305 1.270 -20.492 1.00 52.88 193 LEU A N 1
ATOM 1493 C CA . LEU A 1 193 ? -26.922 2.312 -19.549 1.00 52.88 193 LEU A CA 1
ATOM 1494 C C . LEU A 1 193 ? -25.797 1.768 -18.659 1.00 52.88 193 LEU A C 1
ATOM 1496 O O . LEU A 1 193 ? -26.058 0.996 -17.736 1.00 52.88 193 LEU A O 1
ATOM 1500 N N . VAL A 1 194 ? -24.552 2.171 -18.919 1.00 42.06 194 VAL A N 1
ATOM 1501 C CA . VAL A 1 194 ? -23.456 2.003 -17.960 1.00 42.06 194 VAL A CA 1
ATOM 1502 C C . VAL A 1 194 ? -23.233 3.336 -17.272 1.00 42.06 194 VAL A C 1
ATOM 1504 O O . VAL A 1 194 ? -22.872 4.339 -17.885 1.00 42.06 194 VAL A O 1
ATOM 1507 N N . GLY A 1 195 ? -23.536 3.318 -15.978 1.00 37.97 195 GLY A N 1
ATOM 1508 C CA . GLY A 1 195 ? -23.366 4.426 -15.065 1.00 37.97 195 GLY A CA 1
ATOM 1509 C C . GLY A 1 195 ? -21.920 4.899 -15.000 1.00 37.97 195 GLY A C 1
ATOM 1510 O O . GLY A 1 195 ? -20.974 4.117 -14.941 1.00 37.97 195 GLY A O 1
ATOM 1511 N N . SER A 1 196 ? -21.815 6.220 -14.976 1.00 45.50 196 SER A N 1
ATOM 1512 C CA . SER A 1 196 ? -20.646 7.008 -14.627 1.00 45.50 196 SER A CA 1
ATOM 1513 C C . SER A 1 196 ? -20.000 6.506 -13.333 1.00 45.50 196 SER A C 1
ATOM 1515 O O . SER A 1 196 ? -20.572 6.651 -12.254 1.00 45.50 196 SER A O 1
ATOM 1517 N N . LEU A 1 197 ? -18.810 5.919 -13.457 1.00 41.69 197 LEU A N 1
ATOM 1518 C CA . LEU A 1 197 ? -17.839 5.731 -12.384 1.00 41.69 197 LEU A CA 1
ATOM 1519 C C . LEU A 1 197 ? -16.433 5.697 -13.012 1.00 41.69 197 LEU A C 1
ATOM 1521 O O . LEU A 1 197 ? -16.039 4.738 -13.667 1.00 41.69 197 LEU A O 1
ATOM 1525 N N . THR A 1 198 ? -15.666 6.757 -12.739 1.00 45.19 198 THR A N 1
ATOM 1526 C CA . THR A 1 198 ? -14.188 6.822 -12.745 1.00 45.19 198 THR A CA 1
ATOM 1527 C C . THR A 1 198 ? -13.428 6.868 -14.085 1.00 45.19 198 THR A C 1
ATOM 1529 O O . THR A 1 198 ? -12.566 6.038 -14.352 1.00 45.19 198 THR A O 1
ATOM 1532 N N . GLU A 1 199 ? -13.608 7.932 -14.874 1.00 45.59 199 GLU A N 1
ATOM 1533 C CA . GLU A 1 199 ? -12.734 8.232 -16.032 1.00 45.59 199 GLU A CA 1
ATOM 1534 C C . GLU A 1 199 ? -11.303 8.674 -15.651 1.00 45.59 199 GLU A C 1
ATOM 1536 O O . GLU A 1 199 ? -10.388 8.563 -16.461 1.00 45.59 199 GLU A O 1
ATOM 1541 N N . ALA A 1 200 ? -11.058 9.118 -14.413 1.00 49.28 200 ALA A N 1
ATOM 1542 C CA . ALA A 1 200 ? -9.741 9.634 -14.020 1.00 49.28 200 ALA A CA 1
ATOM 1543 C C . ALA A 1 200 ? -8.651 8.549 -13.867 1.00 49.28 200 ALA A C 1
ATOM 1545 O O . ALA A 1 200 ? -7.478 8.831 -14.088 1.00 49.28 200 ALA A O 1
ATOM 1546 N N . SER A 1 201 ? -9.011 7.303 -13.534 1.00 48.34 201 SER A N 1
ATOM 1547 C CA . SER A 1 201 ? -8.026 6.219 -13.340 1.00 48.34 201 SER A CA 1
ATOM 1548 C C . SER A 1 201 ? -7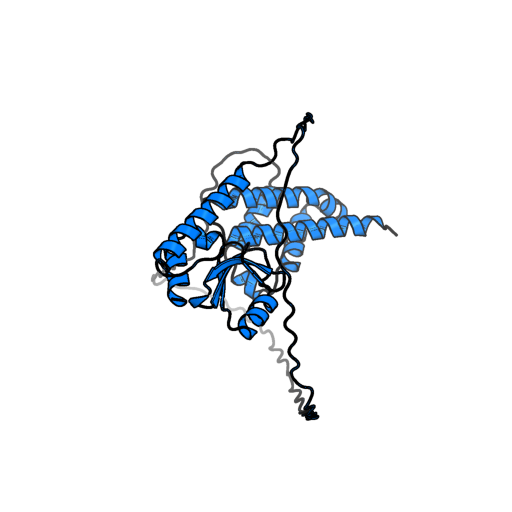.609 5.534 -14.649 1.00 48.34 201 SER A C 1
ATOM 1550 O O . SER A 1 201 ? -6.463 5.112 -14.794 1.00 48.34 201 SER A O 1
ATOM 1552 N N . VAL A 1 202 ? -8.511 5.486 -15.635 1.00 51.84 202 VAL A N 1
ATOM 1553 C CA . VAL A 1 202 ? -8.272 4.850 -16.944 1.00 51.84 202 VAL A CA 1
ATOM 1554 C C . VAL A 1 202 ? -7.327 5.689 -17.813 1.00 51.84 202 VAL A C 1
ATOM 1556 O O . VAL A 1 202 ? -6.555 5.148 -18.605 1.00 51.84 202 VAL A O 1
ATOM 1559 N N . ILE A 1 203 ? -7.347 7.014 -17.649 1.00 53.56 203 ILE A N 1
ATOM 1560 C CA . ILE A 1 203 ? -6.467 7.926 -18.391 1.00 53.56 203 ILE A CA 1
ATOM 1561 C C . ILE A 1 203 ? -5.022 7.839 -17.867 1.00 53.56 203 ILE A C 1
ATOM 1563 O O . ILE A 1 203 ? -4.084 7.858 -18.666 1.00 53.56 203 ILE A O 1
ATOM 1567 N N . GLU A 1 204 ? -4.819 7.674 -16.555 1.00 54.53 204 GLU A N 1
ATOM 1568 C CA . GLU A 1 204 ? -3.471 7.586 -15.978 1.00 54.53 204 GLU A CA 1
ATOM 1569 C C . GLU A 1 204 ? -2.717 6.313 -16.396 1.00 54.53 204 GLU A C 1
ATOM 1571 O O . GLU A 1 204 ? -1.554 6.412 -16.797 1.00 54.53 204 GLU A O 1
ATOM 1576 N N . GLU A 1 205 ? -3.354 5.135 -16.374 1.00 57.59 205 GLU A N 1
ATOM 1577 C CA . GLU A 1 205 ? -2.678 3.876 -16.744 1.00 57.59 205 GLU A CA 1
ATOM 1578 C C . GLU A 1 205 ? -2.220 3.878 -18.216 1.00 57.59 205 GLU A C 1
ATOM 1580 O O . GLU A 1 205 ? -1.123 3.405 -18.520 1.00 57.59 205 GLU A O 1
ATOM 1585 N N . LYS A 1 206 ? -2.990 4.505 -19.116 1.00 58.94 206 LYS A N 1
ATOM 1586 C CA . LYS A 1 206 ? -2.648 4.598 -20.544 1.00 58.94 206 LYS A CA 1
ATOM 1587 C C . L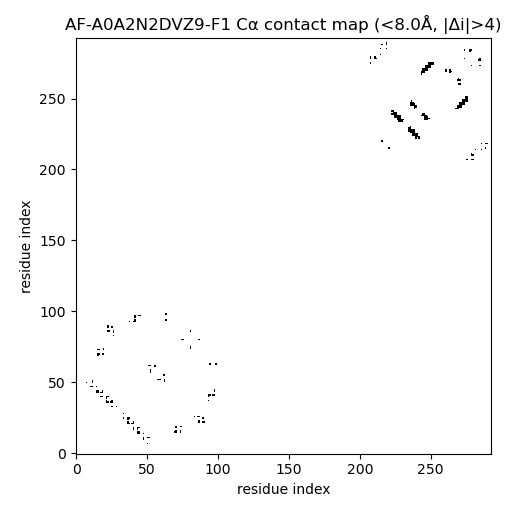YS A 1 206 ? -1.418 5.475 -20.807 1.00 58.94 206 LYS A C 1
ATOM 1589 O O . LYS A 1 206 ? -0.556 5.125 -21.606 1.00 58.94 206 LYS A O 1
ATOM 1594 N N . THR A 1 207 ? -1.283 6.594 -20.093 1.00 64.81 207 THR A N 1
ATOM 1595 C CA . THR A 1 207 ? -0.095 7.457 -20.242 1.00 64.81 207 THR A CA 1
ATOM 1596 C C . THR A 1 207 ? 1.180 6.804 -19.706 1.00 64.81 207 THR A C 1
ATOM 1598 O O . THR A 1 207 ? 2.272 7.053 -20.219 1.00 64.81 207 THR A O 1
ATOM 1601 N N . ALA A 1 208 ? 1.068 5.951 -18.686 1.00 69.38 208 ALA A N 1
ATOM 1602 C CA . ALA A 1 208 ? 2.209 5.237 -18.129 1.00 69.38 208 ALA A CA 1
ATOM 1603 C C . ALA A 1 208 ? 2.737 4.174 -19.108 1.00 69.38 208 ALA A C 1
ATOM 1605 O O . ALA A 1 208 ? 3.944 4.121 -19.358 1.00 69.38 208 ALA A O 1
ATOM 1606 N N . SER A 1 209 ? 1.850 3.382 -19.721 1.00 72.38 209 SER A N 1
ATOM 1607 C CA . SER A 1 209 ? 2.251 2.363 -20.700 1.00 72.38 209 SER A CA 1
ATOM 1608 C C . SER A 1 209 ? 2.967 2.959 -21.914 1.00 72.38 209 SER A C 1
ATOM 1610 O O . SER A 1 209 ? 3.960 2.394 -22.374 1.00 72.38 209 SER A O 1
ATOM 1612 N N . ASP A 1 210 ? 2.516 4.127 -22.380 1.00 76.38 210 ASP A N 1
ATOM 1613 C CA . ASP A 1 210 ? 3.087 4.804 -23.549 1.00 76.38 210 ASP A CA 1
ATOM 1614 C C . ASP A 1 210 ? 4.492 5.364 -23.262 1.00 76.38 210 ASP A C 1
ATOM 1616 O O . ASP A 1 210 ? 5.392 5.277 -24.100 1.00 76.38 210 ASP A O 1
ATOM 1620 N N . ASN A 1 211 ? 4.720 5.880 -22.048 1.00 83.19 211 ASN A N 1
ATOM 1621 C CA . ASN A 1 211 ? 6.038 6.362 -21.625 1.00 83.19 211 ASN A CA 1
ATOM 1622 C C . ASN A 1 211 ? 7.065 5.228 -21.500 1.00 83.19 211 ASN A C 1
ATOM 1624 O O . ASN A 1 211 ? 8.223 5.409 -21.880 1.00 83.19 211 ASN A O 1
ATOM 1628 N N . LEU A 1 212 ? 6.650 4.070 -20.978 1.00 88.81 212 LEU A N 1
ATOM 1629 C CA . LEU A 1 212 ? 7.520 2.901 -20.850 1.00 88.81 212 LEU A CA 1
ATOM 1630 C C . LEU A 1 212 ? 7.926 2.367 -22.228 1.00 88.81 212 LEU A C 1
ATOM 1632 O O . LEU A 1 212 ? 9.114 2.153 -22.465 1.00 88.81 212 LEU A O 1
ATOM 1636 N N . GLN A 1 213 ? 6.964 2.228 -23.144 1.00 89.50 213 GLN A N 1
ATOM 1637 C CA . GLN A 1 213 ? 7.226 1.775 -24.510 1.00 89.50 213 GLN A CA 1
ATOM 1638 C C . GLN A 1 213 ? 8.283 2.645 -25.200 1.00 89.50 213 GLN A C 1
ATOM 1640 O O . GLN A 1 213 ? 9.270 2.116 -25.700 1.00 89.50 213 GLN A O 1
ATOM 1645 N N . GLY A 1 214 ? 8.118 3.972 -25.168 1.00 88.75 214 GLY A N 1
ATOM 1646 C CA . GLY A 1 214 ? 9.051 4.879 -25.839 1.00 88.75 214 GLY A CA 1
ATOM 1647 C C . GLY A 1 214 ? 10.483 4.788 -25.304 1.00 88.75 214 GLY A C 1
ATOM 1648 O O . GLY A 1 214 ? 11.432 4.955 -26.061 1.00 88.75 214 GLY A O 1
ATOM 1649 N N . ILE A 1 215 ? 10.666 4.496 -24.013 1.00 88.81 215 ILE A N 1
ATOM 1650 C CA . ILE A 1 215 ? 12.003 4.335 -23.421 1.00 88.81 215 ILE A CA 1
ATOM 1651 C C . ILE A 1 215 ? 12.622 2.995 -23.818 1.00 88.81 215 ILE A C 1
ATOM 1653 O O . ILE A 1 215 ? 13.809 2.953 -24.140 1.00 88.81 215 ILE A O 1
ATOM 1657 N N . ILE A 1 216 ? 11.834 1.917 -23.822 1.00 90.75 216 ILE A N 1
ATOM 1658 C CA . ILE A 1 216 ? 12.302 0.602 -24.275 1.00 90.75 216 ILE A CA 1
ATOM 1659 C C . ILE A 1 216 ? 12.720 0.688 -25.748 1.00 90.75 216 ILE A C 1
ATOM 1661 O O . ILE A 1 216 ? 13.807 0.228 -26.081 1.00 90.75 216 ILE A O 1
ATOM 1665 N N . ASP A 1 217 ? 11.933 1.356 -26.594 1.00 91.00 217 ASP A N 1
ATOM 1666 C CA . ASP A 1 217 ? 12.246 1.533 -28.018 1.00 91.00 217 ASP A CA 1
ATOM 1667 C C . ASP A 1 217 ? 13.549 2.322 -28.243 1.00 91.00 217 ASP A C 1
ATOM 1669 O O . ASP A 1 217 ? 14.281 2.053 -29.191 1.00 91.00 217 ASP A O 1
ATOM 1673 N N . ILE A 1 218 ? 13.878 3.279 -27.366 1.00 90.88 218 ILE A N 1
ATOM 1674 C CA . ILE A 1 218 ? 15.135 4.043 -27.448 1.00 90.88 218 ILE A CA 1
ATOM 1675 C C . ILE A 1 218 ? 16.337 3.190 -27.028 1.00 90.88 218 ILE A C 1
ATOM 1677 O O . ILE A 1 218 ? 17.379 3.235 -27.681 1.00 90.88 218 ILE A O 1
ATOM 1681 N N . ILE A 1 219 ? 16.222 2.446 -25.924 1.00 90.75 219 ILE A N 1
ATOM 1682 C CA . ILE A 1 219 ? 17.338 1.659 -25.371 1.00 90.75 219 ILE A CA 1
ATOM 1683 C C . ILE A 1 219 ? 17.604 0.420 -26.230 1.00 90.75 219 ILE A C 1
ATOM 1685 O O . ILE A 1 219 ? 18.757 0.088 -26.494 1.00 90.75 219 ILE A O 1
ATOM 1689 N N . TYR A 1 220 ? 16.541 -0.228 -26.701 1.00 91.69 220 TYR A N 1
ATOM 1690 C CA . TYR A 1 220 ? 16.582 -1.492 -27.430 1.00 91.69 220 TYR A CA 1
ATOM 1691 C C . TYR A 1 220 ? 16.139 -1.315 -28.885 1.00 91.69 220 TYR A C 1
ATOM 1693 O O . TYR A 1 220 ? 15.426 -2.149 -29.434 1.00 91.69 220 TYR A O 1
ATOM 1701 N N . ALA A 1 221 ? 16.588 -0.234 -29.530 1.00 90.81 221 ALA A N 1
ATOM 1702 C CA . ALA A 1 221 ? 16.188 0.131 -30.894 1.00 90.81 221 ALA A CA 1
ATOM 1703 C C . ALA A 1 221 ? 16.449 -0.961 -31.951 1.00 90.81 221 ALA A C 1
ATOM 1705 O O . ALA A 1 221 ? 15.828 -0.954 -33.012 1.00 90.81 221 ALA A O 1
ATOM 1706 N N . ASN A 1 222 ? 17.366 -1.890 -31.668 1.00 92.81 222 ASN A N 1
ATOM 1707 C CA . ASN A 1 222 ? 17.753 -2.968 -32.576 1.00 92.81 222 ASN A CA 1
ATOM 1708 C C . ASN A 1 222 ? 17.160 -4.335 -32.199 1.00 92.81 222 ASN A C 1
ATOM 1710 O O . ASN A 1 222 ? 17.437 -5.306 -32.897 1.00 92.81 222 ASN A O 1
ATOM 1714 N N . GLU A 1 223 ? 16.389 -4.435 -31.113 1.00 93.75 223 GLU A N 1
ATOM 1715 C CA . GLU A 1 223 ? 15.874 -5.714 -30.615 1.00 93.75 223 GLU A CA 1
ATOM 1716 C C . GLU A 1 223 ? 14.377 -5.880 -30.897 1.00 93.75 223 GLU A C 1
ATOM 1718 O O . GLU A 1 223 ? 13.612 -4.923 -31.034 1.00 93.75 223 GLU A O 1
ATOM 1723 N N . THR A 1 224 ? 13.934 -7.135 -30.960 1.00 94.31 224 THR A N 1
ATOM 1724 C CA . THR A 1 224 ? 12.514 -7.463 -31.123 1.00 94.31 224 THR A CA 1
ATOM 1725 C C . THR A 1 224 ? 11.788 -7.411 -29.777 1.00 94.31 224 THR A C 1
ATOM 1727 O O . THR A 1 224 ? 12.098 -8.165 -28.861 1.00 94.31 224 THR A O 1
ATOM 1730 N N . ILE A 1 225 ? 10.795 -6.531 -29.642 1.00 95.31 225 ILE A N 1
ATOM 1731 C CA . ILE A 1 225 ? 10.014 -6.384 -28.404 1.00 95.31 225 ILE A CA 1
ATOM 1732 C C . ILE A 1 225 ? 8.650 -7.056 -28.584 1.00 95.31 225 ILE A C 1
ATOM 1734 O O . ILE A 1 225 ? 7.864 -6.672 -29.452 1.00 95.31 225 ILE A O 1
ATOM 1738 N N . ILE A 1 226 ? 8.343 -8.046 -27.743 1.00 96.00 226 ILE A N 1
ATOM 1739 C CA . ILE A 1 226 ? 7.061 -8.763 -27.749 1.00 96.00 226 ILE A CA 1
ATOM 1740 C C . ILE A 1 226 ? 6.182 -8.216 -26.622 1.00 96.00 226 ILE A C 1
ATOM 1742 O O . ILE A 1 226 ? 6.563 -8.277 -25.455 1.00 96.00 226 ILE A O 1
ATOM 1746 N N . LYS A 1 227 ? 4.996 -7.695 -26.959 1.00 95.38 227 LYS A N 1
ATOM 1747 C CA . LYS A 1 227 ? 4.016 -7.198 -25.977 1.00 95.38 227 LYS A CA 1
ATOM 1748 C C . LYS A 1 227 ? 3.079 -8.312 -25.516 1.00 95.38 227 LYS A C 1
ATOM 1750 O O . LYS A 1 227 ? 2.695 -9.153 -26.326 1.00 95.38 227 LYS A O 1
ATOM 1755 N N . GLY A 1 228 ? 2.669 -8.286 -24.248 1.00 93.88 228 GLY A N 1
ATOM 1756 C CA . GLY A 1 228 ? 1.683 -9.232 -23.709 1.00 93.88 228 GLY A CA 1
ATOM 1757 C C . GLY A 1 228 ? 2.174 -10.681 -23.724 1.00 93.88 228 GLY A C 1
ATOM 1758 O O . GLY A 1 228 ? 1.436 -11.593 -24.095 1.00 93.88 228 GLY A O 1
ATOM 1759 N N . PHE A 1 229 ? 3.440 -10.899 -23.376 1.00 95.31 229 PHE A N 1
ATOM 1760 C CA . PHE A 1 229 ? 4.060 -12.217 -23.422 1.00 95.31 229 PHE A CA 1
ATOM 1761 C C . PHE A 1 229 ? 3.511 -13.120 -22.312 1.00 95.31 229 PHE A C 1
ATOM 1763 O O . PHE A 1 229 ? 3.637 -12.810 -21.128 1.00 95.31 229 PHE A O 1
ATOM 1770 N N . LEU A 1 230 ? 2.913 -14.253 -22.687 1.00 94.44 230 LEU A N 1
ATOM 1771 C CA . LEU A 1 230 ? 2.379 -15.235 -21.747 1.00 94.44 230 LEU A CA 1
ATOM 1772 C C . LEU A 1 230 ? 3.380 -16.376 -21.546 1.00 94.44 230 LEU A C 1
ATOM 1774 O O . LEU A 1 230 ? 3.690 -17.115 -22.480 1.00 94.44 230 LEU A O 1
ATOM 1778 N N . TYR A 1 231 ? 3.835 -16.571 -20.312 1.00 94.62 231 TYR A N 1
ATOM 1779 C CA . TYR A 1 231 ? 4.761 -17.639 -19.954 1.00 94.62 231 TYR A CA 1
ATOM 1780 C C . TYR A 1 231 ? 4.246 -18.430 -18.755 1.00 94.62 231 TYR A C 1
ATOM 1782 O O . TYR A 1 231 ? 4.091 -17.880 -17.666 1.00 94.62 231 TYR A O 1
ATOM 1790 N N . ARG A 1 232 ? 3.972 -19.729 -18.950 1.00 89.56 232 ARG A N 1
ATOM 1791 C CA . ARG A 1 232 ? 3.439 -20.636 -17.909 1.00 89.56 232 ARG A CA 1
ATOM 1792 C C . ARG A 1 232 ? 2.277 -20.013 -17.111 1.00 89.56 232 ARG A C 1
ATOM 1794 O O . ARG A 1 232 ? 2.262 -20.059 -15.884 1.00 89.56 232 ARG A O 1
ATOM 1801 N N . SER A 1 233 ? 1.322 -19.415 -17.826 1.00 90.81 233 SER A N 1
ATOM 1802 C CA . SER A 1 233 ? 0.138 -18.733 -17.270 1.00 90.81 233 SER A CA 1
ATOM 1803 C C . SER A 1 233 ? 0.395 -17.391 -16.571 1.00 90.81 233 SER A C 1
ATOM 1805 O O . SER A 1 233 ? -0.515 -16.852 -15.946 1.00 90.81 233 SER A O 1
ATOM 1807 N N . ILE A 1 234 ? 1.597 -16.825 -16.687 1.00 90.88 234 ILE A N 1
ATOM 1808 C CA . ILE A 1 234 ? 1.926 -15.481 -16.199 1.00 90.88 234 ILE A CA 1
ATOM 1809 C C . ILE A 1 234 ? 2.023 -14.543 -17.400 1.00 90.88 234 ILE A C 1
ATOM 1811 O O . ILE A 1 234 ? 2.751 -14.831 -18.349 1.00 90.88 234 ILE A O 1
ATOM 1815 N N . LEU A 1 235 ? 1.284 -13.436 -17.360 1.00 93.06 235 LEU A N 1
ATOM 1816 C CA . LEU A 1 235 ? 1.310 -12.410 -18.397 1.00 93.06 235 LEU A CA 1
ATOM 1817 C C . LEU A 1 235 ? 2.338 -11.331 -18.037 1.00 93.06 235 LEU A C 1
ATOM 1819 O O . LEU A 1 235 ? 2.285 -10.763 -16.946 1.00 93.06 235 LEU A O 1
ATOM 1823 N N . PHE A 1 236 ? 3.252 -11.052 -18.959 1.00 93.94 236 PHE A N 1
ATOM 1824 C CA . PHE A 1 236 ? 4.233 -9.974 -18.876 1.00 93.94 236 PHE A CA 1
ATOM 1825 C C . PHE A 1 236 ? 3.876 -8.869 -19.866 1.00 93.94 236 PHE A C 1
ATOM 1827 O O . PHE A 1 236 ? 3.372 -9.145 -20.957 1.00 93.94 236 PHE A O 1
ATOM 1834 N N . ASP A 1 237 ? 4.168 -7.621 -19.503 1.00 94.00 237 ASP A N 1
ATOM 1835 C CA . ASP A 1 237 ? 3.845 -6.474 -20.353 1.00 94.00 237 ASP A CA 1
ATOM 1836 C C . ASP A 1 237 ? 4.728 -6.469 -21.601 1.00 94.00 237 ASP A C 1
ATOM 1838 O O . ASP A 1 237 ? 4.228 -6.329 -22.718 1.00 94.00 237 ASP A O 1
ATOM 1842 N N . TYR A 1 238 ? 6.031 -6.701 -21.406 1.00 95.38 238 TYR A N 1
ATOM 1843 C CA . TYR A 1 238 ? 7.025 -6.738 -22.475 1.00 95.38 238 TYR A CA 1
ATOM 1844 C C . TYR A 1 238 ? 8.013 -7.887 -22.278 1.00 95.38 238 TYR A C 1
ATOM 1846 O O . TYR A 1 238 ? 8.368 -8.237 -21.151 1.00 95.38 238 TYR A O 1
ATOM 1854 N N . TYR A 1 239 ? 8.488 -8.454 -23.381 1.00 96.44 239 TYR A N 1
ATOM 1855 C CA . TYR A 1 239 ? 9.518 -9.482 -23.392 1.00 96.44 239 TYR A CA 1
ATOM 1856 C C . TYR A 1 239 ? 10.521 -9.243 -24.520 1.00 96.44 239 TYR A C 1
ATOM 1858 O O . TYR A 1 239 ? 10.131 -9.003 -25.664 1.00 96.44 239 TYR A O 1
ATOM 1866 N N . LEU A 1 240 ? 11.806 -9.319 -24.175 1.00 95.81 240 LEU A N 1
ATOM 1867 C CA . LEU A 1 240 ? 12.938 -9.178 -25.081 1.00 95.81 240 LEU A CA 1
ATOM 1868 C C . LEU A 1 240 ? 13.620 -10.555 -25.194 1.00 95.81 240 LEU A C 1
ATOM 1870 O O . LEU A 1 240 ? 14.299 -10.978 -24.249 1.00 95.81 240 LEU A O 1
ATOM 1874 N N . PRO A 1 241 ? 13.429 -11.290 -26.304 1.00 95.38 241 PRO A N 1
ATOM 1875 C CA . PRO A 1 241 ? 13.898 -12.664 -26.451 1.00 95.38 241 PRO A CA 1
ATOM 1876 C C . PRO A 1 241 ? 15.424 -12.757 -26.531 1.00 95.38 241 PRO A C 1
ATOM 1878 O O . PRO A 1 241 ? 16.000 -13.692 -25.977 1.00 95.38 241 PRO A O 1
ATOM 1881 N N . GLU A 1 242 ? 16.089 -11.777 -27.149 1.00 94.31 242 GLU A N 1
ATOM 1882 C CA . GLU A 1 242 ? 17.550 -11.766 -27.313 1.00 94.31 242 GLU A CA 1
ATOM 1883 C C . GLU A 1 242 ? 18.278 -11.679 -25.969 1.00 94.31 242 GLU A C 1
ATOM 1885 O O . GLU A 1 242 ? 19.239 -12.407 -25.719 1.00 94.31 242 GLU A O 1
ATOM 1890 N N . LYS A 1 243 ? 17.761 -10.848 -25.060 1.00 93.62 243 LYS A N 1
ATOM 1891 C CA . LYS A 1 243 ? 18.277 -10.686 -23.695 1.00 93.62 243 LYS A CA 1
ATOM 1892 C C . LYS A 1 243 ? 17.649 -11.648 -22.690 1.00 93.62 243 LYS A C 1
ATOM 1894 O O . LYS A 1 243 ? 18.061 -11.670 -21.532 1.00 93.62 243 LYS A O 1
ATOM 1899 N N . LYS A 1 244 ? 16.638 -12.420 -23.108 1.00 95.94 244 LYS A N 1
ATOM 1900 C CA . LYS A 1 244 ? 15.756 -13.192 -22.223 1.00 95.94 244 LYS A CA 1
ATOM 1901 C C . LYS A 1 244 ? 15.271 -12.334 -21.045 1.00 95.94 244 LYS A C 1
ATOM 1903 O O . LYS A 1 244 ? 15.372 -12.740 -19.890 1.00 95.94 244 LYS A O 1
ATOM 1908 N N . LEU A 1 245 ? 14.769 -11.133 -21.321 1.00 95.62 245 LEU A N 1
ATOM 1909 C CA . LEU A 1 245 ? 14.326 -10.181 -20.300 1.00 95.62 245 LEU A CA 1
ATOM 1910 C C . LEU A 1 245 ? 12.806 -10.026 -20.360 1.00 95.62 245 LEU A C 1
ATOM 1912 O O . LEU A 1 245 ? 12.262 -9.617 -21.381 1.00 95.62 245 LEU A O 1
ATOM 1916 N N . ALA A 1 246 ? 12.122 -10.339 -19.264 1.00 95.50 246 ALA A N 1
ATOM 1917 C CA . ALA A 1 246 ? 10.694 -10.100 -19.096 1.00 95.50 246 ALA A CA 1
ATOM 1918 C C . ALA A 1 246 ? 10.477 -8.862 -18.223 1.00 95.50 246 ALA A C 1
ATOM 1920 O O . ALA A 1 246 ? 11.081 -8.734 -17.158 1.00 95.50 246 ALA A O 1
ATOM 1921 N N . ILE A 1 247 ? 9.599 -7.963 -18.653 1.00 94.56 247 ILE A N 1
ATOM 1922 C CA . ILE A 1 247 ? 9.289 -6.706 -17.975 1.00 94.56 247 ILE A CA 1
ATOM 1923 C C . ILE A 1 247 ? 7.823 -6.732 -17.546 1.00 94.56 247 ILE A C 1
ATOM 1925 O O . ILE A 1 247 ? 6.934 -7.073 -18.328 1.00 94.56 247 ILE A O 1
ATOM 1929 N N . THR A 1 248 ? 7.566 -6.367 -16.292 1.00 93.12 248 THR A N 1
ATOM 1930 C CA . THR A 1 248 ? 6.210 -6.271 -15.744 1.00 93.12 248 THR A CA 1
ATOM 1931 C C . THR A 1 248 ? 6.055 -5.048 -14.852 1.00 93.12 248 THR A C 1
ATOM 1933 O O . THR A 1 248 ? 6.937 -4.712 -14.055 1.00 93.12 248 THR A O 1
ATOM 1936 N N . THR A 1 249 ? 4.913 -4.392 -14.986 1.00 91.00 249 THR A N 1
ATOM 1937 C CA . THR A 1 249 ? 4.506 -3.234 -14.208 1.00 91.00 249 THR A CA 1
ATOM 1938 C C . THR A 1 249 ? 3.755 -3.731 -12.982 1.00 91.00 249 THR A C 1
ATOM 1940 O O . THR A 1 249 ? 2.628 -4.213 -13.067 1.00 91.00 249 THR A O 1
ATOM 1943 N N . VAL A 1 250 ? 4.389 -3.638 -11.816 1.00 89.38 250 VAL A N 1
ATOM 1944 C CA . VAL A 1 250 ? 3.804 -4.099 -10.553 1.00 89.38 250 VAL A CA 1
ATOM 1945 C C . VAL A 1 250 ? 3.140 -2.943 -9.821 1.00 89.38 250 VAL A C 1
ATOM 1947 O O . VAL A 1 250 ? 3.719 -1.863 -9.670 1.00 89.38 250 VAL A O 1
ATOM 1950 N N . LYS A 1 251 ? 1.927 -3.171 -9.306 1.00 84.00 251 LYS A N 1
ATOM 1951 C CA . LYS A 1 251 ? 1.304 -2.221 -8.377 1.00 84.00 251 LYS A CA 1
ATOM 1952 C C . LYS A 1 251 ? 2.078 -2.270 -7.050 1.00 84.00 251 LYS A C 1
ATOM 1954 O O . LYS A 1 251 ? 2.415 -3.366 -6.606 1.00 84.00 251 LYS A O 1
ATOM 1959 N N . PRO A 1 252 ? 2.345 -1.132 -6.385 1.00 70.31 252 PRO A N 1
ATOM 1960 C CA . PRO A 1 252 ? 3.159 -1.091 -5.162 1.00 70.31 252 PRO A CA 1
ATOM 1961 C C . PRO A 1 252 ? 2.604 -1.972 -4.026 1.00 70.31 252 PRO A C 1
ATOM 1963 O O . PRO A 1 252 ? 3.363 -2.449 -3.190 1.00 70.31 252 PRO A O 1
ATOM 1966 N N . MET A 1 253 ? 1.295 -2.249 -4.033 1.00 63.88 253 MET A N 1
ATOM 1967 C CA . MET A 1 253 ? 0.627 -3.145 -3.081 1.00 63.88 253 MET A CA 1
ATOM 1968 C C . MET A 1 253 ? 0.715 -4.644 -3.412 1.00 63.88 253 MET A C 1
ATOM 1970 O O . MET A 1 253 ? 0.352 -5.474 -2.575 1.00 63.88 253 MET A O 1
ATOM 1974 N N . GLN A 1 254 ? 1.160 -5.038 -4.609 1.00 69.25 254 GLN A N 1
ATOM 1975 C CA . GLN A 1 254 ? 1.311 -6.455 -4.931 1.00 69.25 254 GLN A CA 1
ATOM 1976 C C . GLN A 1 254 ? 2.583 -6.995 -4.282 1.00 69.25 254 GLN A C 1
ATOM 1978 O O . GLN A 1 254 ? 3.695 -6.550 -4.564 1.00 69.25 254 GLN A O 1
ATOM 1983 N N . ARG A 1 255 ? 2.414 -7.988 -3.399 1.00 61.97 255 ARG A N 1
ATOM 1984 C CA . ARG A 1 255 ? 3.539 -8.729 -2.821 1.00 61.97 255 ARG A CA 1
ATOM 1985 C C . ARG A 1 255 ? 4.411 -9.256 -3.955 1.00 61.97 255 ARG A C 1
ATOM 1987 O O . ARG A 1 255 ? 3.900 -9.874 -4.887 1.00 61.97 255 ARG A O 1
ATOM 1994 N N . ARG A 1 256 ? 5.728 -9.054 -3.850 1.00 66.69 256 ARG A N 1
ATOM 1995 C CA . ARG A 1 256 ? 6.687 -9.671 -4.771 1.00 66.69 256 ARG A CA 1
ATOM 1996 C C . ARG A 1 256 ? 6.444 -11.175 -4.775 1.00 66.69 256 ARG A C 1
ATOM 1998 O O . ARG A 1 256 ? 6.667 -11.850 -3.770 1.00 66.69 256 ARG A O 1
ATOM 2005 N N . HIS A 1 257 ? 5.980 -11.701 -5.901 1.00 73.12 257 HIS A N 1
ATOM 2006 C CA . HIS A 1 257 ? 5.842 -13.135 -6.090 1.00 73.12 257 HIS A CA 1
ATOM 2007 C C . HIS A 1 257 ? 7.240 -13.720 -6.318 1.00 73.12 257 HIS A C 1
ATOM 2009 O O . HIS A 1 257 ? 7.648 -13.939 -7.454 1.00 73.12 257 HIS A O 1
ATOM 2015 N N . ILE A 1 258 ? 7.975 -13.963 -5.225 1.00 80.38 258 ILE A N 1
ATOM 2016 C CA . ILE A 1 258 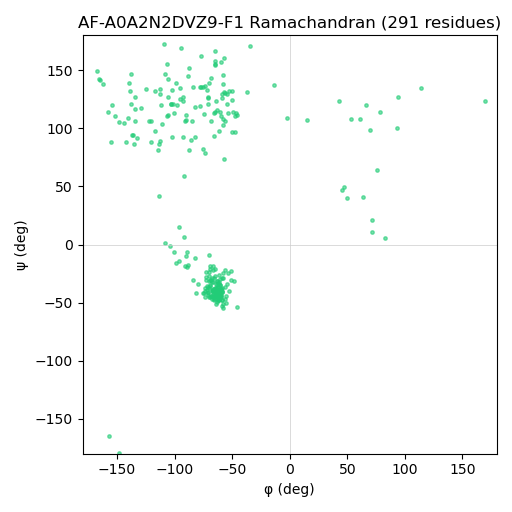? 9.329 -14.564 -5.200 1.00 80.38 258 ILE A CA 1
ATOM 2017 C C . ILE A 1 258 ? 9.392 -15.832 -6.072 1.00 80.38 258 ILE A C 1
ATOM 2019 O O . ILE A 1 258 ? 10.403 -16.146 -6.704 1.00 80.38 258 ILE A O 1
ATOM 2023 N N . TRP A 1 259 ? 8.270 -16.546 -6.152 1.00 84.31 259 TRP A N 1
ATOM 2024 C CA . TRP A 1 259 ? 8.129 -17.731 -6.982 1.00 84.31 259 TRP A CA 1
ATOM 2025 C C . TRP A 1 259 ? 8.266 -17.451 -8.492 1.00 84.31 259 TRP A C 1
ATOM 2027 O O . TRP A 1 259 ? 8.908 -18.239 -9.179 1.00 84.31 259 TRP A O 1
ATOM 2037 N N . HIS A 1 260 ? 7.758 -16.323 -9.010 1.00 85.62 260 HIS A N 1
ATOM 2038 C CA . HIS A 1 260 ? 7.875 -15.972 -10.436 1.00 85.62 260 HIS A CA 1
ATOM 2039 C C . HIS A 1 260 ? 9.331 -15.741 -10.838 1.00 85.62 260 HIS A C 1
ATOM 2041 O O . HIS A 1 260 ? 9.777 -16.238 -11.868 1.00 85.62 260 HIS A O 1
ATOM 2047 N N . GLU A 1 261 ? 10.084 -15.031 -10.000 1.00 87.69 261 GLU A N 1
ATOM 2048 C CA . GLU A 1 261 ? 11.501 -14.764 -10.241 1.00 87.69 261 GLU A CA 1
ATOM 2049 C C . GLU A 1 261 ? 12.311 -16.064 -10.253 1.00 87.69 261 GLU A C 1
ATOM 2051 O O . GLU A 1 261 ? 13.108 -16.304 -11.158 1.00 87.69 261 GLU A O 1
ATOM 2056 N N . THR A 1 262 ? 12.040 -16.954 -9.296 1.00 89.25 262 THR A N 1
ATOM 2057 C CA . THR A 1 262 ? 12.710 -18.258 -9.217 1.00 89.25 262 THR A CA 1
ATOM 2058 C C . THR A 1 262 ? 12.377 -19.137 -10.424 1.00 89.25 262 THR A C 1
ATOM 2060 O O . THR A 1 262 ? 13.256 -19.824 -10.943 1.00 89.25 262 THR A O 1
ATOM 2063 N N . LEU A 1 263 ? 11.121 -19.119 -10.882 1.00 90.62 263 LEU A N 1
ATOM 2064 C CA . LEU A 1 263 ? 10.665 -19.879 -12.044 1.00 90.62 263 LEU A CA 1
ATOM 2065 C C . LEU A 1 263 ? 11.359 -19.403 -13.324 1.00 90.62 263 LEU A C 1
ATOM 2067 O O . LEU A 1 263 ? 11.949 -20.216 -14.023 1.00 90.62 263 LEU A O 1
ATOM 2071 N N . LEU A 1 264 ? 11.344 -18.095 -13.590 1.00 92.38 264 LEU A N 1
ATOM 2072 C CA . LEU A 1 264 ? 11.960 -17.501 -14.781 1.00 92.38 264 LEU A CA 1
ATOM 2073 C C . LEU A 1 264 ? 13.476 -17.709 -14.801 1.00 92.38 264 LEU A C 1
ATOM 2075 O O . LEU A 1 264 ? 14.046 -18.025 -15.845 1.00 92.38 264 LEU A O 1
ATOM 2079 N N . LYS A 1 265 ? 14.124 -17.624 -13.634 1.00 92.69 265 LYS A N 1
ATOM 2080 C CA . LYS A 1 265 ? 15.568 -17.828 -13.506 1.00 92.69 265 LYS A CA 1
ATOM 2081 C C . LYS A 1 265 ? 16.005 -19.243 -13.893 1.00 92.69 265 LYS A C 1
ATOM 2083 O O . LYS A 1 265 ? 17.099 -19.395 -14.431 1.00 92.69 265 LYS A O 1
ATOM 2088 N N . LYS A 1 266 ? 15.163 -20.266 -13.682 1.00 94.06 266 LYS A N 1
ATOM 2089 C CA . LYS A 1 266 ? 15.443 -21.644 -14.139 1.00 94.06 266 LYS A CA 1
ATOM 2090 C C . LYS A 1 266 ? 15.518 -21.745 -15.660 1.00 94.06 266 LYS A C 1
ATOM 2092 O O . LYS A 1 266 ? 16.329 -22.503 -16.176 1.00 94.06 266 LYS A O 1
ATOM 2097 N N . ASP A 1 267 ? 14.715 -20.952 -16.358 1.00 93.50 267 ASP A N 1
ATOM 2098 C CA . ASP A 1 267 ? 14.669 -20.903 -17.820 1.00 93.50 267 ASP A CA 1
ATOM 2099 C C . ASP A 1 267 ? 15.626 -19.829 -18.397 1.00 93.50 267 ASP A C 1
ATOM 2101 O O . ASP A 1 267 ? 15.672 -19.583 -19.605 1.00 93.50 267 ASP A O 1
ATOM 2105 N N . GLY A 1 268 ? 16.436 -19.203 -17.530 1.00 95.56 268 GLY A N 1
ATOM 2106 C CA . GLY A 1 268 ? 17.405 -18.168 -17.890 1.00 95.56 268 GLY A CA 1
ATOM 2107 C C . GLY A 1 268 ? 16.770 -16.832 -18.270 1.00 95.56 268 GLY A C 1
ATOM 2108 O O . GLY A 1 268 ? 17.407 -16.047 -18.967 1.00 95.56 268 GLY A O 1
ATOM 2109 N N . ILE A 1 269 ? 15.525 -16.588 -17.852 1.00 96.00 269 ILE A N 1
ATOM 2110 C CA . ILE A 1 269 ? 14.808 -15.337 -18.090 1.00 96.00 269 ILE A CA 1
ATOM 2111 C C . ILE A 1 269 ? 14.979 -14.427 -16.872 1.00 96.00 269 ILE A C 1
ATOM 2113 O O . ILE A 1 269 ? 14.666 -14.805 -15.742 1.00 96.00 269 ILE A O 1
ATOM 2117 N N . SER A 1 270 ? 15.467 -13.211 -17.100 1.00 94.81 270 SER A N 1
ATOM 2118 C CA . SER A 1 270 ? 15.549 -12.175 -16.070 1.00 94.81 270 SER A CA 1
ATOM 2119 C C . SER A 1 270 ? 14.211 -11.450 -15.954 1.00 94.81 270 SER A C 1
ATOM 2121 O O . SER A 1 270 ? 13.607 -11.104 -16.966 1.00 94.81 270 SER A O 1
ATOM 2123 N N . LEU A 1 271 ? 13.747 -11.211 -14.726 1.00 93.94 271 LEU A N 1
ATOM 2124 C CA . LEU A 1 271 ? 12.512 -10.474 -14.463 1.00 93.94 271 LEU A CA 1
ATOM 2125 C C . LEU A 1 271 ? 12.827 -9.047 -14.013 1.00 93.94 271 LEU A C 1
ATOM 2127 O O . LEU A 1 271 ? 13.450 -8.848 -12.971 1.00 93.94 271 LEU A O 1
ATOM 2131 N N . LEU A 1 272 ? 12.330 -8.060 -14.751 1.00 93.69 272 LEU A N 1
ATOM 2132 C CA . LEU A 1 272 ? 12.386 -6.655 -14.384 1.00 93.69 272 LEU A CA 1
ATOM 2133 C C . LEU A 1 272 ? 11.003 -6.172 -13.943 1.00 93.69 272 LEU A C 1
ATOM 2135 O O . LEU A 1 272 ? 10.080 -6.037 -14.744 1.00 93.69 272 LEU A O 1
ATOM 2139 N N . GLN A 1 273 ? 10.876 -5.893 -12.649 1.00 92.56 273 GLN A N 1
ATOM 2140 C CA . GLN A 1 273 ? 9.672 -5.296 -12.078 1.00 92.56 273 GLN A CA 1
ATOM 2141 C C . GLN A 1 273 ? 9.815 -3.779 -12.043 1.00 92.56 273 GLN A C 1
ATOM 2143 O O . GLN A 1 273 ? 10.756 -3.252 -11.435 1.00 92.56 273 GLN A O 1
ATOM 2148 N N . ILE A 1 274 ? 8.873 -3.090 -12.675 1.00 91.94 274 ILE A N 1
ATOM 2149 C CA . ILE A 1 274 ? 8.812 -1.633 -12.730 1.00 91.94 274 ILE A CA 1
ATOM 2150 C C . ILE A 1 274 ? 7.592 -1.181 -11.935 1.00 91.94 274 ILE A C 1
ATOM 2152 O O . ILE A 1 274 ? 6.493 -1.696 -12.122 1.00 91.94 274 ILE A O 1
ATOM 2156 N N . THR A 1 275 ? 7.774 -0.230 -11.025 1.00 90.19 275 THR A N 1
ATOM 2157 C CA . THR A 1 275 ? 6.634 0.376 -10.317 1.00 90.19 275 THR A CA 1
ATOM 2158 C C . THR A 1 275 ? 6.080 1.559 -11.114 1.00 90.19 275 THR A C 1
ATOM 2160 O O . THR A 1 275 ? 6.841 2.236 -11.807 1.00 90.19 275 THR A O 1
ATOM 2163 N N . PRO A 1 276 ? 4.782 1.894 -11.008 1.00 85.50 276 PRO A N 1
ATOM 2164 C CA . PRO A 1 276 ? 4.219 3.049 -11.714 1.00 85.50 276 PRO A CA 1
ATOM 2165 C C . PRO A 1 276 ? 4.912 4.374 -11.346 1.00 85.50 276 PRO A C 1
ATOM 2167 O O . PRO A 1 276 ? 5.016 5.266 -12.186 1.00 85.50 276 PRO A O 1
ATOM 2170 N N . GLY A 1 277 ? 5.449 4.494 -10.125 1.00 83.88 277 GLY A N 1
ATOM 2171 C CA . GLY A 1 277 ? 6.275 5.637 -9.723 1.00 83.88 277 GLY A CA 1
ATOM 2172 C C . GLY A 1 277 ? 7.590 5.737 -10.506 1.00 83.88 277 GLY A C 1
ATOM 2173 O O . GLY A 1 277 ? 7.992 6.832 -10.892 1.00 83.88 277 GLY A O 1
ATOM 2174 N N . GLU A 1 278 ? 8.226 4.603 -10.819 1.00 85.94 278 GLU A N 1
ATOM 2175 C CA . GLU A 1 278 ? 9.425 4.561 -11.668 1.00 85.94 278 GLU A CA 1
ATOM 2176 C C . GLU A 1 278 ? 9.106 4.911 -13.124 1.00 85.94 278 GLU A C 1
ATOM 2178 O O . GLU A 1 278 ? 9.898 5.598 -13.762 1.00 85.94 278 GLU A O 1
ATOM 2183 N N . VAL A 1 279 ? 7.937 4.513 -13.640 1.00 87.44 279 VAL A N 1
ATOM 2184 C CA . VAL A 1 279 ? 7.505 4.866 -15.007 1.00 87.44 279 VAL A CA 1
ATOM 2185 C C . VAL A 1 279 ? 7.374 6.382 -15.184 1.00 87.44 279 VAL A C 1
ATOM 2187 O O . VAL A 1 279 ? 7.695 6.912 -16.248 1.00 87.44 279 VAL A O 1
ATOM 2190 N N . ARG A 1 280 ? 6.956 7.105 -14.135 1.00 83.38 280 ARG A N 1
ATOM 2191 C CA . ARG A 1 280 ? 6.880 8.576 -14.153 1.00 83.38 280 ARG A CA 1
ATOM 2192 C C . ARG A 1 280 ? 8.266 9.232 -14.225 1.00 83.38 280 ARG A C 1
ATOM 2194 O O . ARG A 1 280 ? 8.392 10.316 -14.792 1.00 83.38 280 ARG A O 1
ATOM 2201 N N . ASN A 1 281 ? 9.312 8.591 -13.695 1.00 87.56 281 ASN A N 1
ATOM 2202 C CA . ASN A 1 281 ? 10.674 9.125 -13.682 1.00 87.56 281 ASN A CA 1
ATOM 2203 C C . ASN A 1 281 ? 11.551 8.482 -14.771 1.00 87.56 281 ASN A C 1
ATOM 2205 O O . ASN A 1 281 ? 12.225 7.472 -14.548 1.00 87.56 281 ASN A O 1
ATOM 2209 N N . LYS A 1 282 ? 11.599 9.132 -15.942 1.00 84.31 282 LYS A N 1
ATOM 2210 C CA . LYS A 1 282 ? 12.345 8.656 -17.122 1.00 84.31 282 LYS A CA 1
ATOM 2211 C C . LYS A 1 282 ? 13.814 8.340 -16.824 1.00 84.31 282 LYS A C 1
ATOM 2213 O O . LYS A 1 282 ? 14.323 7.337 -17.310 1.00 84.31 282 LYS A O 1
ATOM 2218 N N . THR A 1 283 ? 14.483 9.156 -16.010 1.00 84.88 283 THR A N 1
ATOM 2219 C CA . THR A 1 283 ? 15.912 8.996 -15.697 1.00 84.88 283 THR A CA 1
ATOM 2220 C C . THR A 1 283 ? 16.175 7.746 -14.860 1.00 84.88 283 THR A C 1
ATOM 2222 O O . THR A 1 283 ? 17.100 6.988 -15.149 1.00 84.88 283 THR A O 1
ATOM 2225 N N . LEU A 1 284 ? 15.354 7.500 -13.832 1.00 85.75 284 LEU A N 1
ATOM 2226 C CA . LEU A 1 284 ? 15.487 6.299 -13.001 1.00 85.75 284 LEU A CA 1
ATOM 2227 C C . LEU A 1 284 ? 15.196 5.034 -13.804 1.00 85.75 284 LEU A C 1
ATOM 2229 O O . LEU A 1 284 ? 15.945 4.062 -13.708 1.00 85.75 284 LEU A O 1
ATOM 2233 N N . LEU A 1 285 ? 14.142 5.067 -14.618 1.00 87.88 285 LEU A N 1
ATOM 2234 C CA . LEU A 1 285 ? 13.775 3.948 -15.471 1.00 87.88 285 LEU A CA 1
ATOM 2235 C C . LEU A 1 285 ? 14.870 3.641 -16.502 1.00 87.88 285 LEU A C 1
ATOM 2237 O O . LEU A 1 285 ? 15.249 2.482 -16.655 1.00 87.88 285 LEU A O 1
ATOM 2241 N N . PHE A 1 286 ? 15.430 4.671 -17.143 1.00 87.88 286 PHE A N 1
ATOM 2242 C CA . PHE A 1 286 ? 16.535 4.532 -18.092 1.00 87.88 286 PHE A CA 1
ATOM 2243 C C . PHE A 1 286 ? 17.757 3.872 -17.444 1.00 87.88 286 PHE A C 1
ATOM 2245 O O . PHE A 1 286 ? 18.241 2.854 -17.932 1.00 87.88 286 PHE A O 1
ATOM 2252 N N . ASN A 1 287 ? 18.198 4.378 -16.288 1.00 87.69 287 ASN A N 1
ATOM 2253 C CA . ASN A 1 287 ? 19.331 3.810 -15.551 1.00 87.69 287 ASN A CA 1
ATOM 2254 C C . ASN A 1 287 ? 19.084 2.357 -15.127 1.00 87.69 287 ASN A C 1
ATOM 2256 O O . ASN A 1 287 ? 20.012 1.549 -15.083 1.00 87.69 287 ASN A O 1
ATOM 2260 N N . LYS A 1 288 ? 17.837 2.017 -14.786 1.00 89.75 288 LYS A N 1
ATOM 2261 C CA . LYS A 1 288 ? 17.454 0.662 -14.384 1.00 89.75 288 LYS A CA 1
ATOM 2262 C C . LYS A 1 288 ? 17.479 -0.297 -15.573 1.00 89.75 288 LYS A C 1
ATOM 2264 O O . LYS A 1 288 ? 18.028 -1.381 -15.427 1.00 89.75 288 LYS A O 1
ATOM 2269 N N . LEU A 1 289 ? 16.955 0.110 -16.731 1.00 88.06 289 LEU A N 1
ATOM 2270 C CA . LEU A 1 289 ? 16.984 -0.676 -17.971 1.00 88.06 289 LEU A CA 1
ATOM 2271 C C . LEU A 1 289 ? 18.412 -0.852 -18.502 1.00 88.06 289 LEU A C 1
ATOM 2273 O O . LEU A 1 289 ? 18.792 -1.955 -18.881 1.00 88.06 289 LEU A O 1
ATOM 2277 N N . GLN A 1 290 ? 19.245 0.188 -18.424 1.00 87.38 290 GLN A N 1
ATOM 2278 C CA . GLN A 1 290 ? 20.632 0.138 -18.889 1.00 87.38 290 GLN A CA 1
ATOM 2279 C C . GLN A 1 290 ? 21.485 -0.906 -18.147 1.00 87.38 290 GLN A C 1
ATOM 2281 O O . GLN A 1 290 ? 22.426 -1.439 -18.722 1.00 87.38 290 GLN A O 1
ATOM 2286 N N . ARG A 1 291 ? 21.147 -1.262 -16.898 1.00 87.06 291 ARG A N 1
ATOM 2287 C CA . ARG A 1 291 ? 21.832 -2.346 -16.163 1.00 87.06 291 ARG A CA 1
ATOM 2288 C C . ARG A 1 291 ? 21.611 -3.738 -16.761 1.00 87.06 291 ARG A C 1
ATOM 2290 O O . ARG A 1 291 ? 22.352 -4.651 -16.413 1.00 87.06 291 ARG A O 1
ATOM 2297 N N . TYR A 1 292 ? 20.585 -3.898 -17.594 1.00 82.75 292 TYR A N 1
ATOM 2298 C CA . TYR A 1 292 ? 20.226 -5.155 -18.253 1.00 82.75 292 TYR A CA 1
ATOM 2299 C C . TYR A 1 292 ? 20.536 -5.148 -19.759 1.00 82.75 292 TYR A C 1
ATOM 2301 O O . TYR A 1 292 ? 20.240 -6.131 -20.438 1.00 82.75 292 TYR A O 1
ATOM 2309 N N . SER A 1 293 ? 21.099 -4.051 -20.282 1.00 76.56 293 SER A N 1
ATOM 2310 C CA . SER A 1 293 ? 21.631 -3.963 -21.647 1.00 76.56 293 SER A CA 1
ATOM 2311 C C . SER A 1 293 ? 23.014 -4.595 -21.728 1.00 76.56 293 SER A C 1
ATOM 2313 O O . SER A 1 293 ? 23.251 -5.278 -22.753 1.00 76.56 293 SER A O 1
#

Solvent-accessible surface area (backbone atoms only — not comparable to full-atom values): 19403 Å² total; per-residue (Å²): 135,78,77,69,52,61,63,53,49,52,51,45,54,54,40,46,53,48,38,51,50,41,51,55,52,45,74,78,46,58,82,91,60,32,62,64,45,46,52,50,39,32,49,46,48,60,70,36,42,69,58,52,39,62,72,55,75,63,48,66,87,51,49,61,60,50,53,53,50,57,47,61,73,69,54,70,64,72,76,57,54,66,70,37,74,57,48,65,57,54,49,50,53,36,49,49,65,60,68,52,71,87,73,88,67,96,68,84,85,76,91,79,83,78,75,92,73,87,78,91,76,92,80,82,88,84,87,87,82,85,81,92,79,93,75,92,74,84,85,80,82,81,82,80,77,83,80,87,76,79,86,76,92,79,86,76,87,80,78,90,77,90,79,80,88,85,81,94,78,89,78,91,81,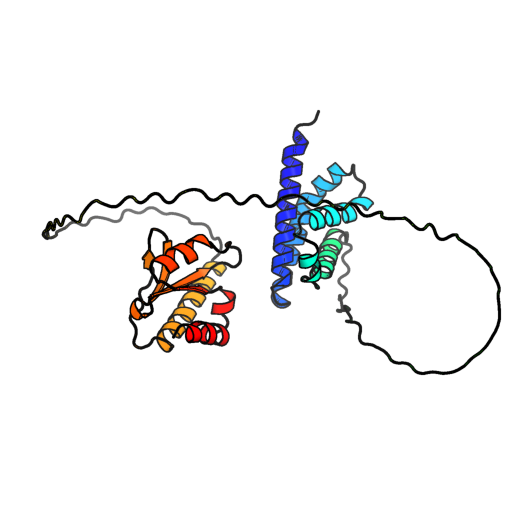90,81,82,89,82,81,86,84,90,83,90,86,82,92,77,89,76,94,73,91,75,78,93,77,69,74,74,63,63,56,53,58,54,56,44,56,53,51,46,50,56,51,49,49,66,78,42,67,91,58,71,77,41,69,64,40,72,53,97,91,42,77,24,56,35,30,30,72,92,74,28,35,38,32,36,79,42,60,91,84,58,74,82,60,65,64,57,53,57,54,34,47,75,76,63,28,47,74,45,80,40,40,69,72,43,52,74,35,62,69,62,43,48,60,57,53,57,77,76,109

Nearest PDB structures (foldseek):
  7xad-assembly1_C  TM=4.922E-01  e=2.212E+00  chemical production metagenome
  3lcb-assembly2_B  TM=2.519E-01  e=1.539E+00  Escherichia coli O157:H7

Radius of gyration: 31.76 Å; Cα contacts (8 Å, |Δi|>4): 166; chains: 1; bounding box: 60×77×97 Å

Sequence (293 aa):
MFPMNRLMEKKILSNINRVVNTLIEVSYIDATGKEAYYNEAVQLIRDIHPLLMRLIDGKEELLEALIRQLISQKLPHPSIQSSFGSLQCDLNIIISRVLCKDEVTTTKIDTVCNSEDSPQQDVTDSASVSDESDVLQPEMLLDNSILDVAEQESTTELSRSDTDNIPAEAAQETITAVEQPSAVPPPDETTFLVGSLTEASVIEEKTASDNLQGIIDIIYANETIIKGFLYRSILFDYYLPEKKLAITTVKPMQRRHIWHETLLKKDGISLLQITPGEVRNKTLLFNKLQRYS

Mean predicted aligned error: 20.45 Å

Secondary structure (DSSP, 8-state):
--TTHHHHHHHHHHHHHHHHHHHHHHHHS-TTTHHHHHHHHHHHHHHHHHHHHHHTTT-GGGHHHHHHHHHHHHS--HHHHHH-TTHHHHHHHHHHHHHS--------------------------------------------------------------------------------------------------HHHHHHHHHHHHHHHHHHHHHTTTSPPEEEEEETTEEEEEEETTTTEEEEE--TTS---HHHHHHHHHTTPEEEEE-HHHHH-HHHHHHHHHTT-

Foldseek 3Di:
DDPVVVVLVVLLLVLLLVLLVLLVVLLVDDPVPNVVSLVSSLVSLVVNVVSLCVVVVNPLVCSLVVSVVSNVVNDPDVVVVVVSVCSVVSSVVSSCVNPPPPPDDDDDPDDDPDDDDDDDDDDDDDDDDDDDDDDDDDDDDDDPDDDDDDDDDDDDDDDDDDDDDDDDDDDDDDDDDDDDDDDDDDDDDDDDDDDDDDPPVVVLVVVLLVLLVVLCCVVPVPFDKDAQDADPNDTFGIATVVLLETEHEDEPPDDPPVVVQVVSVVVVHHYHYDYSVNSVPSVSSNVSVVVSD